Protein AF-A0A380YPS1-F1 (afdb_monomer_lite)

Foldseek 3Di:
DKKKFKDFLVQVVVCVVVQKGKGWLQRIDHPVDDDLVSVLSNLVPDDQDDDLLRMWMWMFDDPDDDPDSGDMDMGGPVRTDEIEGQAPVSVVVCVVVHDPVHHYDYHDNNVSVLVVNLVSLLVLLQVLLVLLCCQQVVDPDDDDLLVVCCLQQVDNCLSVVLSCCVRVVDAQQPVPHGLLSLLLPDDDQDPADPALLSLLVSLVQSVVCVVVVHNDNDDDDFLLVVQSVVCVVVVNRDPVRSVVSLVPDPRNPVVQVVQQDPVNRQRNSLLRSLLVVVLVVLQPDPEAPGDDPSSVVCCVPVVSSNSNSSSSSSSSCGCVSRVNRSVRSVVVVVVVVVVVVVVVVD

Radius of gyration: 25.7 Å; chains: 1; bounding box: 59×59×73 Å

Organism: NCBI:txid28111

Structure (mmCIF, N/CA/C/O backbone):
data_AF-A0A380YPS1-F1
#
_entry.id   AF-A0A380YPS1-F1
#
loop_
_atom_site.group_PDB
_atom_site.id
_atom_site.type_symbol
_atom_site.label_atom_id
_atom_site.label_alt_id
_atom_site.label_comp_id
_atom_site.label_asym_id
_atom_site.label_entity_id
_atom_site.label_seq_id
_atom_site.pdbx_PDB_ins_code
_atom_site.Cartn_x
_atom_site.Cartn_y
_atom_site.Cartn_z
_atom_site.occupancy
_atom_site.B_iso_or_equiv
_atom_site.auth_seq_id
_atom_site.auth_comp_id
_atom_site.auth_asym_id
_atom_site.auth_atom_id
_atom_site.pdbx_PDB_model_num
ATOM 1 N N . MET A 1 1 ? 30.662 -0.703 -31.163 1.00 88.31 1 MET A N 1
ATOM 2 C CA . MET A 1 1 ? 30.665 -0.816 -29.684 1.00 88.31 1 MET A CA 1
ATOM 3 C C . MET A 1 1 ? 29.266 -1.195 -29.258 1.00 88.31 1 MET A C 1
ATOM 5 O O . MET A 1 1 ? 28.335 -0.686 -29.869 1.00 88.31 1 MET A O 1
ATOM 9 N N . GLU A 1 2 ? 29.118 -2.073 -28.271 1.00 92.62 2 GLU A N 1
ATOM 10 C CA . GLU A 1 2 ? 27.799 -2.504 -27.804 1.00 92.62 2 GLU A CA 1
ATOM 11 C C . GLU A 1 2 ? 27.301 -1.651 -26.637 1.00 92.62 2 GLU A C 1
ATOM 13 O O . GLU A 1 2 ? 28.046 -1.313 -25.707 1.00 92.62 2 GLU A O 1
ATOM 18 N N . TYR A 1 3 ? 26.015 -1.333 -26.694 1.00 93.75 3 TYR A N 1
ATOM 19 C CA . TYR A 1 3 ? 25.302 -0.526 -25.722 1.00 93.75 3 TYR A CA 1
ATOM 20 C C . TYR A 1 3 ? 24.046 -1.250 -25.251 1.00 93.75 3 TYR A C 1
ATOM 22 O O . TYR A 1 3 ? 23.376 -1.928 -26.028 1.00 93.75 3 TYR A O 1
ATOM 30 N N . LEU A 1 4 ? 23.741 -1.090 -23.969 1.00 94.69 4 LEU A N 1
ATOM 31 C CA . LEU A 1 4 ? 22.506 -1.515 -23.336 1.00 94.69 4 LEU A CA 1
ATOM 32 C C . LEU A 1 4 ? 21.601 -0.291 -23.190 1.00 94.69 4 LEU A C 1
ATOM 34 O O . LEU A 1 4 ? 22.023 0.709 -22.612 1.00 94.69 4 LEU A O 1
ATOM 38 N N . GLY A 1 5 ? 20.374 -0.367 -23.697 1.00 94.50 5 GLY A N 1
ATOM 39 C CA . GLY A 1 5 ? 19.367 0.684 -23.556 1.00 94.50 5 GLY A CA 1
ATOM 40 C C . GLY A 1 5 ? 18.132 0.185 -22.816 1.00 94.50 5 GLY A C 1
ATOM 41 O O . GLY A 1 5 ? 17.668 -0.912 -23.112 1.00 94.50 5 GLY A O 1
ATOM 42 N N . LEU A 1 6 ? 17.580 0.982 -21.897 1.00 95.88 6 LEU A N 1
ATOM 43 C CA . LEU A 1 6 ? 16.267 0.730 -21.288 1.00 95.88 6 LEU A CA 1
ATOM 44 C C . LEU A 1 6 ? 15.185 1.504 -22.048 1.00 95.88 6 LEU A C 1
ATOM 46 O O . LEU A 1 6 ? 15.215 2.738 -22.098 1.00 95.88 6 LEU A O 1
ATOM 50 N N . ILE A 1 7 ? 14.225 0.786 -22.626 1.00 94.88 7 ILE A N 1
ATOM 51 C CA . ILE A 1 7 ? 13.173 1.374 -23.463 1.00 94.88 7 ILE A CA 1
ATOM 52 C C . ILE A 1 7 ? 11.785 0.956 -23.003 1.00 94.88 7 ILE A C 1
ATOM 54 O O . ILE A 1 7 ? 11.616 -0.070 -22.339 1.00 94.88 7 ILE A O 1
ATOM 58 N N . TYR A 1 8 ? 10.786 1.749 -23.385 1.00 94.12 8 TYR A N 1
ATOM 59 C CA . TYR A 1 8 ? 9.399 1.340 -23.246 1.00 94.12 8 TYR A CA 1
ATOM 60 C C . TYR A 1 8 ? 9.077 0.313 -24.333 1.00 94.12 8 TYR A C 1
ATOM 62 O O . TYR A 1 8 ? 9.523 0.434 -25.475 1.00 94.12 8 TYR A O 1
ATOM 70 N N . ARG A 1 9 ? 8.270 -0.695 -24.012 1.00 91.06 9 ARG A N 1
ATOM 71 C CA . ARG A 1 9 ? 7.909 -1.771 -24.943 1.00 91.06 9 ARG A CA 1
ATOM 72 C C . ARG A 1 9 ? 7.351 -1.245 -26.265 1.00 91.06 9 ARG A C 1
ATOM 74 O O . ARG A 1 9 ? 7.631 -1.810 -27.320 1.00 91.06 9 ARG A O 1
ATOM 81 N N . ASN A 1 10 ? 6.584 -0.155 -26.234 1.00 89.69 10 ASN A N 1
ATOM 82 C CA . ASN A 1 10 ? 6.022 0.411 -27.458 1.00 89.69 10 ASN A CA 1
ATOM 83 C C . ASN A 1 10 ? 7.080 1.048 -28.379 1.00 89.69 10 ASN A C 1
ATOM 85 O O . ASN A 1 10 ? 6.861 1.106 -29.587 1.00 89.69 10 ASN A O 1
ATOM 89 N N . ASP A 1 11 ? 8.241 1.459 -27.857 1.00 91.44 11 ASP A N 1
ATOM 90 C CA . ASP A 1 11 ? 9.349 1.951 -28.688 1.00 91.44 11 ASP A CA 1
ATOM 91 C C . ASP A 1 11 ? 9.865 0.840 -29.613 1.00 91.44 11 ASP A C 1
ATOM 93 O O . ASP A 1 11 ? 10.172 1.083 -30.780 1.00 91.44 11 ASP A O 1
ATOM 97 N N . LEU A 1 12 ? 9.847 -0.409 -29.135 1.00 87.38 12 LEU A N 1
ATOM 98 C CA . LEU A 1 12 ? 10.221 -1.577 -29.927 1.00 87.38 12 LEU A CA 1
ATOM 99 C C . LEU A 1 12 ? 9.208 -1.851 -31.057 1.00 87.38 12 LEU A C 1
ATOM 101 O O . LEU A 1 12 ? 9.608 -2.187 -32.174 1.00 87.38 12 LEU A O 1
ATOM 105 N N . ASN A 1 13 ? 7.908 -1.637 -30.807 1.00 84.69 13 ASN A N 1
ATOM 106 C CA . ASN A 1 13 ? 6.869 -1.705 -31.846 1.00 84.69 13 ASN A CA 1
ATOM 107 C C . ASN A 1 13 ? 7.079 -0.626 -32.919 1.00 84.69 13 ASN A C 1
ATOM 109 O O . ASN A 1 13 ? 6.971 -0.902 -34.115 1.00 84.69 13 ASN A O 1
ATOM 113 N N . ILE A 1 14 ? 7.399 0.602 -32.496 1.00 87.88 14 ILE A N 1
ATOM 114 C CA . ILE A 1 14 ? 7.704 1.712 -33.406 1.00 87.88 14 ILE A CA 1
ATOM 115 C C . ILE A 1 14 ? 8.923 1.364 -34.260 1.00 87.88 14 ILE A C 1
ATOM 117 O O . ILE A 1 14 ? 8.854 1.502 -35.481 1.00 87.88 14 ILE A O 1
ATOM 121 N N . MET A 1 15 ? 9.997 0.857 -33.648 1.00 90.06 15 MET A N 1
ATOM 122 C CA . MET A 1 15 ? 11.209 0.448 -34.356 1.00 90.06 15 MET A CA 1
ATOM 123 C C . MET A 1 15 ? 10.927 -0.618 -35.413 1.00 90.06 15 MET A C 1
ATOM 125 O O . MET A 1 15 ? 11.428 -0.512 -36.528 1.00 90.06 15 MET A O 1
ATOM 129 N N . TYR A 1 16 ? 10.088 -1.609 -35.106 1.00 84.25 16 TYR A N 1
ATOM 130 C CA . TYR A 1 16 ? 9.722 -2.648 -36.068 1.00 84.25 16 TYR A CA 1
ATOM 131 C C . TYR A 1 16 ? 8.987 -2.086 -37.296 1.00 84.25 16 TYR A C 1
ATOM 133 O O . TYR A 1 16 ? 9.254 -2.491 -38.425 1.00 84.25 16 TYR A O 1
ATOM 141 N N . VAL A 1 17 ? 8.080 -1.125 -37.094 1.00 87.75 17 VAL A N 1
ATOM 142 C CA . VAL A 1 17 ? 7.272 -0.541 -38.180 1.00 87.75 17 VAL A CA 1
ATOM 143 C C . VAL A 1 17 ? 8.028 0.543 -38.955 1.00 87.75 17 VAL A C 1
ATOM 145 O O . VAL A 1 17 ? 7.790 0.731 -40.148 1.00 87.75 17 VAL A O 1
ATOM 148 N N . LYS A 1 18 ? 8.897 1.307 -38.286 1.00 92.88 18 LYS A N 1
ATOM 149 C CA . LYS A 1 18 ? 9.572 2.489 -38.850 1.00 92.88 18 LYS A CA 1
ATOM 150 C C . LYS A 1 18 ? 11.043 2.266 -39.182 1.00 92.88 18 LYS A C 1
ATOM 152 O O . LYS A 1 18 ? 11.643 3.131 -39.808 1.00 92.88 18 LYS A O 1
ATOM 157 N N . GLY A 1 19 ? 11.611 1.133 -38.784 1.00 90.88 19 GLY A N 1
ATOM 158 C CA . GLY A 1 19 ? 13.015 0.785 -38.987 1.00 90.88 19 GLY A CA 1
ATOM 159 C C . GLY A 1 19 ? 13.971 1.369 -37.945 1.00 90.88 19 GLY A C 1
ATOM 160 O O . GLY A 1 19 ? 15.107 0.917 -37.890 1.00 90.88 19 GLY A O 1
ATOM 161 N N . TYR A 1 20 ? 13.530 2.310 -37.103 1.00 93.56 20 TYR A N 1
ATOM 162 C CA . TYR A 1 20 ? 14.353 2.940 -36.067 1.00 93.56 20 TYR A CA 1
ATOM 163 C C . TYR A 1 20 ? 13.511 3.440 -34.886 1.00 93.56 20 TYR A C 1
ATOM 165 O O . TYR A 1 20 ? 12.300 3.648 -35.006 1.00 93.56 20 TYR A O 1
ATOM 173 N N . MET A 1 21 ? 14.166 3.696 -33.756 1.00 94.12 21 MET A N 1
ATOM 174 C CA . MET A 1 21 ? 13.588 4.419 -32.620 1.00 94.12 21 MET A CA 1
ATOM 175 C C . MET A 1 21 ? 14.581 5.406 -32.013 1.00 94.12 21 MET A C 1
ATOM 177 O O . MET A 1 21 ? 15.766 5.406 -32.332 1.00 94.12 21 MET A O 1
ATOM 181 N N . LYS A 1 22 ? 14.076 6.263 -31.127 1.00 93.06 22 LYS A N 1
ATOM 182 C CA . LYS A 1 22 ? 14.854 7.274 -30.415 1.00 93.06 22 LYS A CA 1
ATOM 183 C C . LYS A 1 22 ? 14.964 6.906 -28.943 1.00 93.06 22 LYS A C 1
ATOM 185 O O . LYS A 1 22 ? 13.942 6.679 -28.305 1.00 93.06 22 LYS A O 1
ATOM 190 N N . ILE A 1 23 ? 16.178 6.905 -28.402 1.00 92.62 23 ILE A N 1
ATOM 191 C CA . ILE A 1 23 ? 16.442 6.586 -26.995 1.00 92.62 23 ILE A CA 1
ATOM 192 C C . ILE A 1 23 ? 17.175 7.752 -26.340 1.00 92.62 23 ILE A C 1
ATOM 194 O O . ILE A 1 23 ? 18.138 8.283 -26.894 1.00 92.62 23 ILE A O 1
ATOM 198 N N . ASN A 1 24 ? 16.740 8.146 -25.143 1.00 92.12 24 ASN A N 1
ATOM 199 C CA . ASN A 1 24 ? 17.459 9.138 -24.349 1.00 92.12 24 ASN A CA 1
ATOM 200 C C . ASN A 1 24 ? 18.827 8.592 -23.938 1.00 92.12 24 ASN A C 1
ATOM 202 O O . ASN A 1 24 ? 18.923 7.496 -23.393 1.00 92.12 24 ASN A O 1
ATOM 206 N N . LEU A 1 25 ? 19.871 9.396 -24.130 1.00 91.75 25 LEU A N 1
ATOM 207 C CA . LEU A 1 25 ? 21.251 9.011 -23.820 1.00 91.75 25 LEU A CA 1
ATOM 208 C C . LEU A 1 25 ? 21.472 8.667 -22.341 1.00 91.75 25 LEU A C 1
ATOM 210 O O . LEU A 1 25 ? 22.336 7.860 -22.026 1.00 91.75 25 LEU A O 1
ATOM 214 N N . GLU A 1 26 ? 20.657 9.222 -21.442 1.00 91.31 26 GLU A N 1
ATOM 215 C CA . GLU A 1 26 ? 20.679 8.902 -20.008 1.00 91.31 26 GLU A CA 1
ATOM 216 C C . GLU A 1 26 ? 20.232 7.457 -19.723 1.00 91.31 26 GLU A C 1
ATOM 218 O O . GLU A 1 26 ? 20.603 6.895 -18.701 1.00 91.31 26 GLU A O 1
ATOM 223 N N . ARG A 1 27 ? 19.480 6.833 -20.642 1.00 92.00 27 ARG A N 1
ATOM 224 C CA . ARG A 1 27 ? 19.005 5.446 -20.534 1.00 92.00 27 ARG A CA 1
ATOM 225 C C . ARG A 1 27 ? 19.909 4.435 -21.242 1.00 92.00 27 ARG A C 1
ATOM 227 O O . ARG A 1 27 ? 19.477 3.309 -21.486 1.00 92.00 27 ARG A O 1
ATOM 234 N N . ILE A 1 28 ? 21.127 4.836 -21.610 1.00 92.38 28 ILE A N 1
ATOM 235 C CA . ILE A 1 28 ? 22.084 4.001 -22.334 1.00 92.38 28 ILE A CA 1
ATOM 236 C C . ILE A 1 28 ? 23.367 3.844 -21.517 1.00 92.38 28 ILE A C 1
ATOM 238 O O . ILE A 1 28 ? 23.963 4.823 -21.071 1.00 92.38 28 ILE A O 1
ATOM 242 N N . VAL A 1 29 ? 23.842 2.607 -21.389 1.00 91.81 29 VAL A N 1
ATOM 243 C CA . VAL A 1 29 ? 25.152 2.277 -20.811 1.00 91.81 29 VAL A CA 1
ATOM 244 C C . VAL A 1 29 ? 25.939 1.382 -21.762 1.00 91.81 29 VAL A C 1
ATOM 246 O O . VAL A 1 29 ? 25.375 0.711 -22.622 1.00 91.81 29 VAL A O 1
ATOM 249 N N . ARG A 1 30 ? 27.267 1.383 -21.656 1.00 89.25 30 ARG A N 1
ATOM 250 C CA . ARG A 1 30 ? 28.113 0.475 -22.442 1.00 89.25 30 ARG A CA 1
ATOM 251 C C . ARG A 1 30 ? 28.011 -0.941 -21.866 1.00 89.25 30 ARG A C 1
ATOM 253 O O . ARG A 1 30 ? 28.030 -1.082 -20.652 1.00 89.25 30 ARG A O 1
ATOM 260 N N . VAL A 1 31 ? 27.933 -1.965 -22.722 1.00 85.31 31 VAL A N 1
ATOM 261 C CA . VAL A 1 31 ? 27.751 -3.373 -22.292 1.00 85.31 31 VAL A CA 1
ATOM 262 C C . VAL A 1 31 ? 28.961 -3.927 -21.528 1.00 85.31 31 VAL A C 1
ATOM 264 O O . VAL A 1 31 ? 28.799 -4.766 -20.642 1.00 85.31 31 VAL A O 1
ATOM 267 N N . ASP A 1 32 ? 30.167 -3.455 -21.850 1.00 76.50 32 ASP A N 1
ATOM 268 C CA . ASP A 1 32 ? 31.406 -3.900 -21.205 1.00 76.50 32 ASP A CA 1
ATOM 269 C C . ASP A 1 32 ? 31.404 -3.545 -19.706 1.00 76.50 32 ASP A C 1
ATOM 271 O O . ASP A 1 32 ? 31.655 -2.396 -19.339 1.00 76.50 32 ASP A O 1
ATOM 275 N N . GLY A 1 33 ? 31.150 -4.541 -18.850 1.00 65.12 33 GLY A N 1
ATOM 276 C CA . GLY A 1 33 ? 31.201 -4.395 -17.393 1.00 65.12 33 GLY A CA 1
ATOM 277 C C . GLY A 1 33 ? 29.949 -3.786 -16.761 1.00 65.12 33 GLY A C 1
ATOM 278 O O . GLY A 1 33 ? 30.084 -3.076 -15.770 1.00 65.12 33 GLY A O 1
ATOM 279 N N . VAL A 1 34 ? 28.753 -4.041 -17.314 1.00 80.81 34 VAL A N 1
ATOM 280 C CA . VAL A 1 34 ? 27.500 -3.597 -16.677 1.00 80.81 34 VAL A CA 1
ATOM 281 C C . VAL A 1 34 ? 27.356 -4.224 -15.291 1.00 80.81 34 VAL A C 1
ATOM 283 O O . VAL A 1 34 ? 27.143 -5.430 -15.158 1.00 80.81 34 VAL A O 1
ATOM 286 N N . GLU A 1 35 ? 27.462 -3.385 -14.268 1.00 82.75 35 GLU A N 1
ATOM 287 C CA . GLU A 1 35 ? 27.251 -3.739 -12.867 1.00 82.75 35 GLU A CA 1
ATOM 288 C C . GLU A 1 35 ? 25.776 -3.543 -12.472 1.00 82.75 35 GLU A C 1
ATOM 290 O O . GLU A 1 35 ? 25.062 -2.724 -13.056 1.00 82.75 35 GLU A O 1
ATOM 295 N N . GLY A 1 36 ? 25.309 -4.261 -11.443 1.00 81.94 36 GLY A N 1
ATOM 296 C CA . GLY A 1 36 ? 23.924 -4.149 -10.959 1.00 81.94 36 GLY A CA 1
ATOM 297 C C . GLY A 1 36 ? 23.535 -2.722 -10.538 1.00 81.94 36 GLY A C 1
ATOM 298 O O . GLY A 1 36 ? 22.419 -2.278 -10.792 1.00 81.94 36 GLY A O 1
ATOM 299 N N . ASN A 1 37 ? 24.479 -1.937 -10.004 1.00 85.75 37 ASN A N 1
ATOM 300 C CA . ASN A 1 37 ? 24.253 -0.529 -9.647 1.00 85.75 37 ASN A CA 1
ATOM 301 C C . ASN A 1 37 ? 23.821 0.336 -10.853 1.00 85.75 37 ASN A C 1
ATOM 303 O O . ASN A 1 37 ? 22.943 1.183 -10.712 1.00 85.75 37 ASN A O 1
ATOM 307 N N . GLN A 1 38 ? 24.382 0.107 -12.042 1.00 89.50 38 GLN A N 1
ATOM 308 C CA . GLN A 1 38 ? 24.045 0.840 -13.261 1.00 89.50 38 GLN A CA 1
ATOM 309 C C . GLN A 1 38 ? 22.637 0.493 -13.736 1.00 89.50 38 GLN A C 1
ATOM 311 O O . GLN A 1 38 ? 21.929 1.365 -14.234 1.00 89.50 38 GLN A O 1
ATOM 316 N N . ILE A 1 39 ? 22.211 -0.756 -13.542 1.00 93.19 39 ILE A N 1
ATOM 317 C CA . ILE A 1 39 ? 20.847 -1.192 -13.843 1.00 93.19 39 ILE A CA 1
ATOM 318 C C . ILE A 1 39 ? 19.840 -0.504 -12.926 1.00 93.19 39 ILE A C 1
ATOM 320 O O . ILE A 1 39 ? 18.853 0.042 -13.420 1.00 93.19 39 ILE A O 1
ATOM 324 N N . CYS A 1 40 ? 20.115 -0.444 -11.622 1.00 91.06 40 CYS A N 1
ATOM 325 C CA . CYS A 1 40 ? 19.264 0.281 -10.680 1.00 91.06 40 CYS A CA 1
ATOM 326 C C . CYS A 1 40 ? 19.132 1.765 -11.059 1.00 91.06 40 CYS A C 1
ATOM 328 O O . CYS A 1 40 ? 18.034 2.318 -11.023 1.00 91.06 40 CYS A O 1
ATOM 330 N N . GLU A 1 41 ? 20.224 2.413 -11.473 1.00 91.56 41 GLU A N 1
ATOM 331 C CA . GLU A 1 41 ? 20.175 3.808 -11.924 1.00 91.56 41 GLU A CA 1
ATOM 332 C C . GLU A 1 41 ? 19.378 3.979 -13.225 1.00 91.56 41 GLU A C 1
ATOM 334 O O . GLU A 1 41 ? 18.624 4.942 -13.342 1.00 91.56 41 GLU A O 1
ATOM 339 N N . LEU A 1 42 ? 19.462 3.038 -14.174 1.00 93.12 42 LEU A N 1
ATOM 340 C CA . LEU A 1 42 ? 18.624 3.059 -15.378 1.00 93.12 42 LEU A CA 1
ATOM 341 C C . LEU A 1 42 ? 17.134 2.939 -15.043 1.00 93.12 42 LEU A C 1
ATOM 343 O O . LEU A 1 42 ? 16.323 3.695 -15.580 1.00 93.12 42 LEU A O 1
ATOM 347 N N . LEU A 1 43 ? 16.774 2.018 -14.147 1.00 94.50 43 LEU A N 1
ATOM 348 C CA . LEU A 1 43 ? 15.390 1.793 -13.722 1.00 94.50 43 LEU A CA 1
ATOM 349 C C . LEU A 1 43 ? 14.786 3.042 -13.057 1.00 94.50 43 LEU A C 1
ATOM 351 O O . LEU A 1 43 ? 13.637 3.389 -13.320 1.00 94.50 43 LEU A O 1
ATOM 355 N N . LYS A 1 44 ? 15.576 3.820 -12.309 1.00 92.62 44 LYS A N 1
ATOM 356 C CA . LYS A 1 44 ? 15.127 5.098 -11.720 1.00 92.62 44 LYS A CA 1
ATOM 357 C C . LYS A 1 44 ? 14.790 6.189 -12.748 1.00 92.62 44 LYS A C 1
ATOM 359 O O . LYS A 1 44 ? 14.187 7.198 -12.384 1.00 92.62 44 LYS A O 1
ATOM 364 N N . LEU A 1 45 ? 15.168 6.023 -14.019 1.00 91.75 45 LEU A N 1
ATOM 365 C CA . LEU A 1 45 ? 14.912 6.996 -15.091 1.00 91.75 45 LEU A CA 1
ATOM 366 C C . LEU A 1 45 ? 13.610 6.739 -15.860 1.00 91.75 45 LEU A C 1
ATOM 368 O O . LEU A 1 45 ? 13.296 7.490 -16.796 1.00 91.75 45 LEU A O 1
ATOM 372 N N . VAL A 1 46 ? 12.875 5.673 -15.540 1.00 91.31 46 VAL A N 1
ATOM 373 C CA . VAL A 1 46 ? 11.589 5.372 -16.178 1.00 91.31 46 VAL A CA 1
ATOM 374 C C . VAL A 1 46 ? 10.407 5.830 -15.330 1.00 91.31 46 VAL A C 1
ATOM 376 O O . VAL A 1 46 ? 10.539 6.153 -14.151 1.00 91.31 46 VAL A O 1
ATOM 379 N N . SER A 1 47 ? 9.239 5.928 -15.963 1.00 90.81 47 SER A N 1
ATOM 380 C CA . SER A 1 47 ? 7.999 6.149 -15.226 1.00 90.81 47 SER A CA 1
ATOM 381 C C . SER A 1 47 ? 7.652 4.888 -14.423 1.00 90.81 47 SER A C 1
ATOM 383 O O . SER A 1 47 ? 8.031 3.795 -14.845 1.00 90.81 47 SER A O 1
ATOM 385 N N . PRO A 1 48 ? 6.933 5.015 -13.291 1.00 89.69 48 PRO A N 1
ATOM 386 C CA . PRO A 1 48 ? 6.392 3.856 -12.588 1.00 89.69 48 PRO A CA 1
ATOM 387 C C . PRO A 1 48 ? 5.563 2.989 -13.538 1.00 89.69 48 PRO A C 1
ATOM 389 O O . PRO A 1 48 ? 4.827 3.527 -14.366 1.00 89.69 48 PRO A O 1
ATOM 392 N N . PHE A 1 49 ? 5.679 1.674 -13.396 1.00 90.88 49 PHE A N 1
ATOM 393 C CA . PHE A 1 49 ? 4.950 0.689 -14.190 1.00 90.88 49 PHE A CA 1
ATOM 394 C C . PHE A 1 49 ? 4.311 -0.355 -13.284 1.00 90.88 49 PHE A C 1
ATOM 396 O O . PHE A 1 49 ? 4.792 -0.603 -12.177 1.00 90.88 49 PHE A O 1
ATOM 403 N N . GLN A 1 50 ? 3.229 -0.961 -13.768 1.00 85.19 50 GLN A N 1
ATOM 404 C CA . GLN A 1 50 ? 2.526 -2.027 -13.061 1.00 85.19 50 GLN A CA 1
ATOM 405 C C . GLN A 1 50 ? 3.067 -3.400 -13.464 1.00 85.19 50 GLN A C 1
ATOM 407 O O . GLN A 1 50 ? 3.168 -4.295 -12.625 1.00 85.19 50 GLN A O 1
ATOM 412 N N . TYR A 1 51 ? 3.436 -3.561 -14.737 1.00 90.19 51 TYR A N 1
ATOM 413 C CA . TYR A 1 51 ? 3.935 -4.820 -15.277 1.00 90.19 51 TYR A CA 1
ATOM 414 C C . TYR A 1 51 ? 5.374 -4.672 -15.757 1.00 90.19 51 TYR A C 1
ATOM 416 O O . TYR A 1 51 ? 5.724 -3.744 -16.485 1.00 90.19 51 TYR A O 1
ATOM 424 N N . THR A 1 52 ? 6.216 -5.643 -15.413 1.00 92.94 52 THR A N 1
ATOM 425 C CA . THR A 1 52 ? 7.623 -5.694 -15.840 1.00 92.94 52 THR A CA 1
ATOM 426 C C . THR A 1 52 ? 7.785 -5.885 -17.352 1.00 92.94 52 THR A C 1
ATOM 428 O O . THR A 1 52 ? 8.882 -5.719 -17.876 1.00 92.94 52 THR A O 1
ATOM 431 N N . SER A 1 53 ? 6.702 -6.184 -18.076 1.00 91.94 53 SER A N 1
ATOM 432 C CA . SER A 1 53 ? 6.644 -6.238 -19.539 1.00 91.94 53 SER A CA 1
ATOM 433 C C . SER A 1 53 ? 6.497 -4.869 -20.210 1.00 91.94 53 SER A C 1
ATOM 435 O O . SER A 1 53 ? 6.669 -4.766 -21.426 1.00 91.94 53 SER A O 1
ATOM 437 N N . GLU A 1 54 ? 6.186 -3.810 -19.457 1.00 93.81 54 GLU A N 1
ATOM 438 C CA . GLU A 1 54 ? 6.052 -2.448 -19.987 1.00 93.81 54 GLU A CA 1
ATOM 439 C C . GLU A 1 54 ? 7.392 -1.861 -20.436 1.00 93.81 54 GLU A C 1
ATOM 441 O O . GLU A 1 54 ? 7.439 -1.047 -21.358 1.00 93.81 54 GLU A O 1
ATOM 446 N N . TYR A 1 55 ? 8.486 -2.303 -19.823 1.00 95.00 55 TYR A N 1
ATOM 447 C CA . TYR A 1 55 ? 9.844 -1.898 -20.154 1.00 95.00 55 TYR A CA 1
ATOM 448 C C . TYR A 1 55 ? 10.693 -3.118 -20.498 1.00 95.00 55 TYR A C 1
ATOM 450 O O . TYR A 1 55 ? 10.380 -4.247 -20.132 1.00 95.00 55 TYR A O 1
ATOM 458 N N . LEU A 1 56 ? 11.772 -2.897 -21.240 1.00 94.25 56 LEU A N 1
ATOM 459 C CA . LEU A 1 56 ? 12.722 -3.946 -21.594 1.00 94.25 56 LEU A CA 1
ATOM 460 C C . LEU A 1 56 ? 14.093 -3.345 -21.884 1.00 94.25 56 LEU A C 1
ATOM 462 O O . LEU A 1 56 ? 14.211 -2.165 -22.231 1.00 94.25 56 LEU A O 1
ATOM 466 N N . PHE A 1 57 ? 15.129 -4.169 -21.775 1.00 95.44 57 PHE A N 1
ATOM 467 C CA . PHE A 1 57 ? 16.448 -3.791 -22.248 1.00 95.44 57 PHE A CA 1
ATOM 468 C C . PHE A 1 57 ? 16.651 -4.233 -23.692 1.00 95.44 57 PHE A C 1
ATOM 470 O O . PHE A 1 57 ? 16.208 -5.302 -24.114 1.00 95.44 57 PHE A O 1
ATOM 477 N N . ILE A 1 58 ? 17.398 -3.437 -24.440 1.00 94.12 58 ILE A N 1
ATOM 478 C CA . ILE A 1 58 ? 17.933 -3.821 -25.742 1.00 94.12 58 ILE A CA 1
ATOM 479 C C . ILE A 1 58 ? 19.450 -3.777 -25.697 1.00 94.12 58 ILE A C 1
ATOM 481 O O . ILE A 1 58 ? 20.032 -2.918 -25.035 1.00 94.12 58 ILE A O 1
ATOM 485 N N . VAL A 1 59 ? 20.082 -4.662 -26.454 1.00 93.50 59 VAL A N 1
ATOM 486 C CA . VAL A 1 59 ? 21.499 -4.555 -26.794 1.00 93.50 59 VAL A CA 1
ATOM 487 C C . VAL A 1 59 ? 21.592 -4.128 -28.246 1.00 93.50 59 VAL A C 1
ATOM 489 O O . VAL A 1 59 ? 20.996 -4.780 -29.104 1.00 93.50 59 VAL A O 1
ATOM 492 N N . PHE A 1 60 ? 22.325 -3.057 -28.526 1.00 93.25 60 PHE A N 1
ATOM 493 C CA . PHE A 1 60 ? 22.539 -2.570 -29.884 1.00 93.25 60 PHE A CA 1
ATOM 494 C C . PHE A 1 60 ? 23.988 -2.160 -30.118 1.00 93.25 60 PHE A C 1
ATOM 496 O O . PHE A 1 60 ? 24.715 -1.789 -29.192 1.00 93.25 60 PHE A O 1
ATOM 503 N N . GLU A 1 61 ? 24.412 -2.230 -31.372 1.00 93.19 61 GLU A N 1
ATOM 504 C CA . GLU A 1 61 ? 25.721 -1.757 -31.792 1.00 93.19 61 GLU A CA 1
ATOM 505 C C . GLU A 1 61 ? 25.657 -0.309 -32.271 1.00 93.19 61 GLU A C 1
ATOM 507 O O . GLU A 1 61 ? 24.752 0.091 -32.987 1.00 93.19 61 GLU A O 1
ATOM 512 N N . SER A 1 62 ? 26.667 0.481 -31.917 1.00 90.06 62 SER A N 1
ATOM 513 C CA . SER A 1 62 ? 26.926 1.754 -32.586 1.00 90.06 62 SER A CA 1
ATOM 514 C C . SER A 1 62 ? 28.341 1.783 -33.149 1.00 90.06 62 SER A C 1
ATOM 516 O O . SER A 1 62 ? 29.315 1.379 -32.494 1.00 90.06 62 SER A O 1
ATOM 518 N N . LEU A 1 63 ? 28.452 2.267 -34.387 1.00 84.69 63 LEU A N 1
ATOM 519 C CA . LEU A 1 63 ? 29.720 2.455 -35.096 1.00 84.69 63 LEU A CA 1
ATOM 520 C C . LEU A 1 63 ? 30.569 3.560 -34.459 1.00 84.69 63 LEU A C 1
ATOM 522 O O . LEU A 1 63 ? 31.798 3.527 -34.548 1.00 84.69 63 LEU A O 1
ATOM 526 N N . LYS A 1 64 ? 29.928 4.541 -33.813 1.00 85.12 64 LYS A N 1
ATOM 527 C CA . LYS A 1 64 ? 30.602 5.662 -33.154 1.00 85.12 64 LYS A CA 1
ATOM 528 C C . LYS A 1 64 ? 30.423 5.562 -31.640 1.00 85.12 64 LYS A C 1
ATOM 530 O O . LYS A 1 64 ? 29.346 5.218 -31.171 1.00 85.12 64 LYS A O 1
ATOM 535 N N . PRO A 1 65 ? 31.458 5.893 -30.851 1.00 84.56 65 PRO A N 1
ATOM 536 C CA . PRO A 1 65 ? 31.312 5.933 -29.408 1.00 84.56 65 PRO A CA 1
ATOM 537 C C . PRO A 1 65 ? 30.315 7.025 -29.012 1.00 84.56 65 PRO A C 1
ATOM 539 O O . PRO A 1 65 ? 30.527 8.204 -29.309 1.00 84.56 65 PRO A O 1
ATOM 542 N N . ILE A 1 66 ? 29.274 6.639 -28.283 1.00 85.75 66 ILE A N 1
ATOM 543 C CA . ILE A 1 66 ? 28.353 7.556 -27.618 1.00 85.75 66 ILE A CA 1
ATOM 544 C C . ILE A 1 66 ? 29.109 8.215 -26.458 1.00 85.75 66 ILE A C 1
ATOM 546 O O . ILE A 1 66 ? 29.452 7.565 -25.472 1.00 85.75 66 ILE A O 1
ATOM 550 N N . ARG A 1 67 ? 29.439 9.504 -26.609 1.00 81.44 67 ARG A N 1
ATOM 551 C CA . ARG A 1 67 ? 30.197 10.285 -25.608 1.00 81.44 67 ARG A CA 1
ATOM 552 C C . ARG A 1 67 ? 29.331 11.269 -24.825 1.00 81.44 67 ARG A C 1
ATOM 554 O O . ARG A 1 67 ? 29.706 11.675 -23.728 1.00 81.44 67 ARG A O 1
ATOM 561 N N . ALA A 1 68 ? 28.211 11.694 -25.402 1.00 80.12 68 ALA A N 1
ATOM 562 C CA . ALA A 1 68 ? 27.303 12.630 -24.760 1.00 80.12 68 ALA A CA 1
ATOM 563 C C . ALA A 1 68 ? 26.471 11.910 -23.691 1.00 80.12 68 ALA A C 1
ATOM 565 O O . ALA A 1 68 ? 25.990 10.805 -23.915 1.00 80.12 68 ALA A O 1
ATOM 566 N N . LYS A 1 69 ? 26.290 12.559 -22.536 1.00 78.06 69 LYS A N 1
ATOM 567 C CA . LYS A 1 69 ? 25.435 12.052 -21.448 1.00 78.06 69 LYS A CA 1
ATOM 568 C C . LYS A 1 69 ? 23.979 12.511 -21.558 1.00 78.06 69 LYS A C 1
ATOM 570 O O . LYS A 1 69 ? 23.132 11.988 -20.855 1.00 78.06 69 LYS A O 1
ATOM 575 N N . LYS A 1 70 ? 23.696 13.511 -22.399 1.00 83.31 70 LYS A N 1
ATOM 576 C CA . LYS A 1 70 ? 22.371 14.119 -22.577 1.00 83.31 70 LYS A CA 1
ATOM 577 C C . LYS A 1 70 ? 22.047 14.253 -24.052 1.00 83.31 70 LYS A C 1
ATOM 579 O O . LYS A 1 70 ? 22.940 14.551 -24.843 1.00 83.31 70 LYS A O 1
ATOM 584 N N . GLY A 1 71 ? 20.773 14.095 -24.387 1.00 88.69 71 GLY A N 1
ATOM 585 C CA . GLY A 1 71 ? 20.273 14.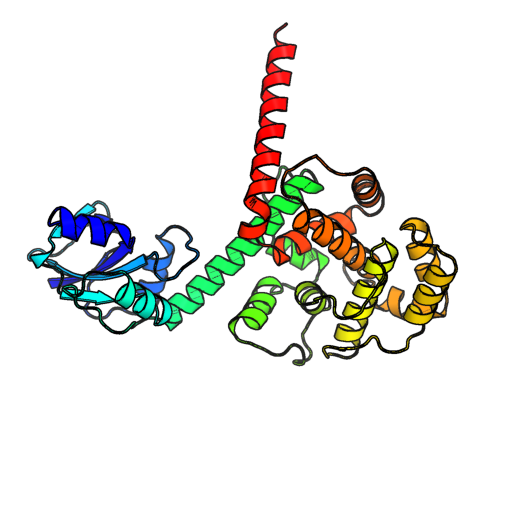104 -25.757 1.00 88.69 71 GLY A CA 1
ATOM 586 C C . GLY A 1 71 ? 19.619 12.776 -26.111 1.00 88.69 71 GLY A C 1
ATOM 587 O O . GLY A 1 71 ? 19.214 12.019 -25.228 1.00 88.69 71 GLY A O 1
ATOM 588 N N . VAL A 1 72 ? 19.519 12.513 -27.409 1.00 89.38 72 VAL A N 1
ATOM 589 C CA . VAL A 1 72 ? 18.806 11.363 -27.963 1.00 89.38 72 VAL A CA 1
ATOM 590 C C . VAL A 1 72 ? 19.677 10.694 -29.018 1.00 89.38 72 VAL A C 1
ATOM 592 O O . VAL A 1 72 ? 20.233 11.389 -29.866 1.00 89.38 72 VAL A O 1
ATOM 595 N N . GLU A 1 73 ? 19.748 9.367 -28.983 1.00 89.62 73 GLU A N 1
ATOM 596 C CA . GLU A 1 73 ? 20.355 8.534 -30.023 1.00 89.62 73 GLU A CA 1
ATOM 597 C C . GLU A 1 73 ? 19.260 7.888 -30.875 1.00 89.62 73 GLU A C 1
ATOM 599 O O . GLU A 1 73 ? 18.213 7.493 -30.353 1.00 89.62 73 GLU A O 1
ATOM 604 N N . SER A 1 74 ? 19.495 7.785 -32.183 1.00 92.31 74 SER A N 1
ATOM 605 C CA . SER A 1 74 ? 18.664 6.970 -33.071 1.00 92.31 74 SER A CA 1
ATOM 606 C C . SER A 1 74 ? 19.253 5.569 -33.140 1.00 92.31 74 SER A C 1
ATOM 608 O O . SER A 1 74 ? 20.433 5.427 -33.442 1.00 92.31 74 SER A O 1
ATOM 610 N N . VAL A 1 75 ? 18.440 4.553 -32.874 1.00 93.06 75 VAL A N 1
ATOM 611 C CA . VAL A 1 75 ? 18.843 3.148 -32.962 1.00 93.06 75 VAL A CA 1
ATOM 612 C C . VAL A 1 75 ? 18.049 2.492 -34.076 1.00 93.06 75 VAL A C 1
ATOM 614 O O . VAL A 1 75 ? 16.817 2.439 -34.008 1.00 93.06 75 VAL A O 1
ATOM 617 N N . ASP A 1 76 ? 18.755 2.025 -35.101 1.00 92.19 76 ASP A N 1
ATOM 618 C CA . ASP A 1 76 ? 18.166 1.307 -36.223 1.00 92.19 76 ASP A CA 1
ATOM 619 C C . ASP A 1 76 ? 17.913 -0.161 -35.857 1.00 92.19 76 ASP A C 1
ATOM 621 O O . ASP A 1 76 ? 18.667 -0.793 -35.115 1.00 92.19 76 ASP A O 1
ATOM 625 N N . TYR A 1 77 ? 16.852 -0.739 -36.422 1.00 89.50 77 TYR A N 1
ATOM 626 C CA . TYR A 1 77 ? 16.465 -2.133 -36.192 1.00 89.50 77 TYR A CA 1
ATOM 627 C C . TYR A 1 77 ? 17.605 -3.114 -36.505 1.00 89.50 77 TYR A C 1
ATOM 629 O O . TYR A 1 77 ? 17.786 -4.103 -35.799 1.00 89.50 77 TYR A O 1
ATOM 637 N N . VAL A 1 78 ? 18.392 -2.822 -37.546 1.00 90.06 78 VAL A N 1
ATOM 638 C CA . VAL A 1 78 ? 19.513 -3.662 -38.003 1.00 90.06 78 VAL A CA 1
ATOM 639 C C . VAL A 1 78 ? 20.683 -3.713 -37.015 1.00 90.06 78 VAL A C 1
ATOM 641 O O . VAL A 1 78 ? 21.478 -4.658 -37.049 1.00 90.06 78 VAL A O 1
ATOM 644 N N . ASP A 1 79 ? 20.768 -2.726 -36.125 1.00 92.38 79 ASP A N 1
ATOM 645 C CA . ASP A 1 79 ? 21.829 -2.609 -35.129 1.00 92.38 79 ASP A CA 1
ATOM 646 C C . ASP A 1 79 ? 21.463 -3.287 -33.804 1.00 92.38 79 ASP A C 1
ATOM 648 O O . ASP A 1 79 ? 22.336 -3.521 -32.965 1.00 92.38 79 ASP A O 1
ATOM 652 N N . VAL A 1 80 ? 20.193 -3.659 -33.609 1.00 91.88 80 VAL A N 1
ATOM 653 C CA . VAL A 1 80 ? 19.742 -4.377 -32.413 1.00 91.88 80 VAL A CA 1
ATOM 654 C C . VAL A 1 80 ? 20.185 -5.839 -32.470 1.00 91.88 80 VAL A C 1
ATOM 656 O O . VAL A 1 80 ? 19.903 -6.578 -33.412 1.00 91.88 80 VAL A O 1
ATOM 659 N N . ARG A 1 81 ? 20.885 -6.275 -31.423 1.00 91.19 81 ARG A N 1
ATOM 660 C CA . ARG A 1 81 ? 21.458 -7.621 -31.281 1.00 91.19 81 ARG A CA 1
ATOM 661 C C . ARG A 1 81 ? 20.635 -8.530 -30.379 1.00 91.19 81 ARG A C 1
ATOM 663 O O . ARG A 1 81 ? 20.592 -9.742 -30.602 1.00 91.19 81 ARG A O 1
ATOM 670 N N . ALA A 1 82 ? 19.995 -7.963 -29.362 1.00 91.06 82 ALA A N 1
ATOM 671 C CA . ALA A 1 82 ? 19.180 -8.712 -28.417 1.00 91.06 82 ALA A CA 1
ATOM 672 C C . ALA A 1 82 ? 18.113 -7.832 -27.770 1.00 91.06 82 ALA A C 1
ATOM 674 O O . ALA A 1 82 ? 18.317 -6.636 -27.563 1.00 91.06 82 ALA A O 1
ATOM 675 N N . VAL A 1 83 ? 17.013 -8.471 -27.386 1.00 92.62 83 VAL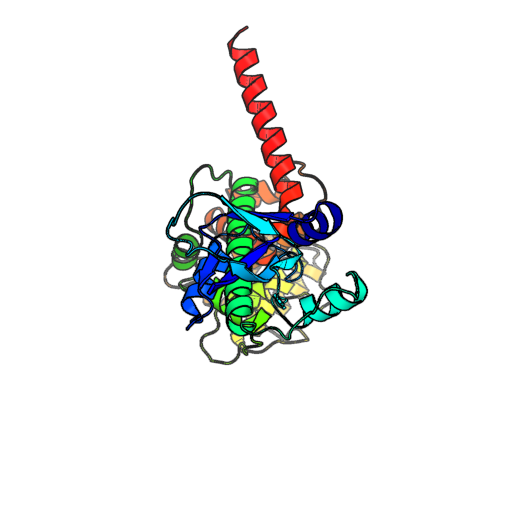 A N 1
ATOM 676 C CA . VAL A 1 83 ? 15.992 -7.919 -26.497 1.00 92.62 83 VAL A CA 1
ATOM 677 C C . VAL A 1 83 ? 15.996 -8.750 -25.219 1.00 92.62 83 VAL A C 1
ATOM 679 O O . VAL A 1 83 ? 15.911 -9.976 -25.276 1.00 92.62 83 VAL A O 1
ATOM 682 N N . ILE A 1 84 ? 16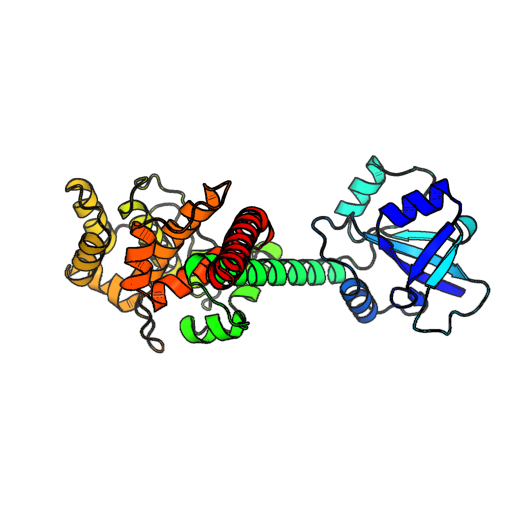.135 -8.093 -24.073 1.00 94.06 84 ILE A N 1
ATOM 683 C CA . ILE A 1 84 ? 16.228 -8.720 -22.755 1.00 94.06 84 ILE A CA 1
ATOM 684 C C . ILE A 1 84 ? 15.036 -8.217 -21.926 1.00 94.06 84 ILE A C 1
ATOM 686 O O . ILE A 1 84 ? 15.016 -7.046 -21.535 1.00 94.06 84 ILE A O 1
ATOM 690 N N . PRO A 1 85 ? 14.025 -9.064 -21.673 1.00 94.69 85 PRO A N 1
ATOM 691 C CA . PRO A 1 85 ? 12.936 -8.750 -20.753 1.00 94.69 85 PRO A CA 1
ATOM 692 C C . PRO A 1 85 ? 13.462 -8.489 -19.336 1.00 94.69 85 PRO A C 1
ATOM 694 O O . PRO A 1 85 ? 14.520 -9.001 -18.963 1.00 94.69 85 PRO A O 1
ATOM 697 N N . LEU A 1 86 ? 12.721 -7.711 -18.542 1.00 95.38 86 LEU A N 1
ATOM 698 C CA . LEU A 1 86 ? 13.136 -7.378 -17.175 1.00 95.38 86 LEU A CA 1
ATOM 699 C C . LEU A 1 86 ? 13.157 -8.604 -16.248 1.00 95.38 86 LEU A C 1
ATOM 701 O O . LEU A 1 86 ? 14.066 -8.749 -15.435 1.00 95.38 86 LEU A O 1
ATOM 705 N N . ASP A 1 87 ? 12.195 -9.511 -16.407 1.00 94.62 87 ASP A N 1
ATOM 706 C CA . ASP A 1 87 ? 12.108 -10.763 -15.660 1.00 94.62 87 ASP A CA 1
ATOM 707 C C . ASP A 1 87 ? 11.486 -11.890 -16.511 1.00 94.62 87 ASP A C 1
ATOM 709 O O . ASP A 1 87 ? 11.190 -11.733 -17.703 1.00 94.62 87 ASP A O 1
ATOM 713 N N . LYS A 1 88 ? 11.311 -13.068 -15.901 1.00 93.12 88 LYS A N 1
ATOM 714 C CA . LYS A 1 88 ? 10.735 -14.236 -16.583 1.00 93.12 88 LYS A CA 1
ATOM 715 C C . LYS A 1 88 ? 9.252 -14.061 -16.912 1.00 93.12 88 LYS A C 1
ATOM 717 O O . LYS A 1 88 ? 8.797 -14.620 -17.904 1.00 93.12 88 LYS A O 1
ATOM 722 N N . VAL A 1 89 ? 8.508 -13.298 -16.114 1.00 91.56 89 VAL A N 1
ATOM 723 C CA . VAL A 1 89 ? 7.079 -13.046 -16.347 1.00 91.56 89 VAL A CA 1
ATOM 724 C C . VAL A 1 89 ? 6.913 -12.202 -17.610 1.00 91.56 89 VAL A C 1
ATOM 726 O O . VAL A 1 89 ? 6.187 -12.592 -18.525 1.00 91.56 89 VAL A O 1
ATOM 729 N N . ALA A 1 90 ? 7.678 -11.116 -17.716 1.00 92.50 90 ALA A N 1
ATOM 730 C CA . ALA A 1 90 ? 7.767 -10.277 -18.898 1.00 92.50 90 ALA A CA 1
ATOM 731 C C . ALA A 1 90 ? 8.205 -11.074 -20.133 1.00 92.50 90 ALA A C 1
ATOM 733 O O . ALA A 1 90 ? 7.670 -10.872 -21.221 1.00 92.50 90 ALA A O 1
ATOM 734 N N . MET A 1 91 ? 9.150 -12.008 -19.980 1.00 92.50 91 MET A N 1
ATOM 735 C CA . MET A 1 91 ? 9.585 -12.872 -21.079 1.00 92.50 91 MET A CA 1
ATOM 736 C C . MET A 1 91 ? 8.450 -13.741 -21.632 1.00 92.50 91 MET A C 1
ATOM 738 O O . MET A 1 91 ? 8.282 -13.799 -22.850 1.00 92.50 91 MET A O 1
ATOM 742 N N . GLU A 1 92 ? 7.672 -14.403 -20.774 1.00 90.81 92 GLU A N 1
ATOM 743 C CA . GLU A 1 92 ? 6.545 -15.241 -21.213 1.00 90.81 92 GLU A CA 1
ATOM 744 C C . GLU A 1 92 ? 5.425 -14.415 -21.862 1.00 90.81 92 GLU A C 1
ATOM 746 O O . GLU A 1 92 ? 4.865 -14.809 -22.893 1.00 90.81 92 GLU A O 1
ATOM 751 N N . GLU A 1 93 ? 5.145 -13.224 -21.329 1.00 87.94 93 GLU A N 1
ATOM 752 C CA . GLU A 1 93 ? 4.175 -12.312 -21.934 1.00 87.94 93 GLU A CA 1
ATOM 753 C C . GLU A 1 93 ? 4.631 -11.855 -23.329 1.00 87.94 93 GLU A C 1
ATOM 755 O O . GLU A 1 93 ? 3.860 -11.894 -24.295 1.00 87.94 93 GLU A O 1
ATOM 760 N N . LEU A 1 94 ? 5.906 -11.477 -23.464 1.00 84.25 94 LEU A N 1
ATOM 761 C CA . LEU A 1 94 ? 6.493 -11.065 -24.737 1.00 84.25 94 LEU A CA 1
ATOM 762 C C . LEU A 1 94 ? 6.520 -12.222 -25.745 1.00 84.25 94 LEU A C 1
ATOM 764 O O . LEU A 1 94 ? 6.169 -12.015 -26.899 1.00 84.25 94 LEU A O 1
ATOM 768 N N . LYS A 1 95 ? 6.827 -13.463 -25.351 1.00 85.06 95 LYS A N 1
ATOM 769 C CA . LYS A 1 95 ? 6.763 -14.616 -26.277 1.00 85.06 95 LYS A CA 1
ATOM 770 C C . LYS A 1 95 ? 5.384 -14.789 -26.923 1.00 85.06 95 LYS A C 1
ATOM 772 O O . LYS A 1 95 ? 5.301 -15.173 -28.087 1.00 85.06 95 LYS A O 1
ATOM 777 N N . THR A 1 96 ? 4.321 -14.502 -26.173 1.00 77.50 96 THR A N 1
ATOM 778 C CA . THR A 1 96 ? 2.931 -14.689 -26.618 1.00 77.50 96 THR A CA 1
ATOM 779 C C . THR A 1 96 ? 2.432 -13.535 -27.489 1.00 77.50 96 THR A C 1
ATOM 781 O O . THR A 1 96 ? 1.624 -13.731 -28.392 1.00 77.50 96 THR A O 1
ATOM 784 N N . SER A 1 97 ? 2.899 -12.319 -27.214 1.00 67.56 97 SER A N 1
ATOM 785 C CA . SER A 1 97 ? 2.344 -11.083 -27.778 1.00 67.56 97 SER A CA 1
ATOM 786 C C . SER A 1 97 ? 3.260 -10.381 -28.785 1.00 67.56 97 SER A C 1
ATOM 788 O O . SER A 1 97 ? 2.873 -9.353 -29.345 1.00 67.56 97 SER A O 1
ATOM 790 N N . PHE A 1 98 ? 4.470 -10.899 -29.011 1.00 70.69 98 PHE A N 1
ATOM 791 C CA . PHE A 1 98 ? 5.514 -10.223 -29.775 1.00 70.69 98 PHE A CA 1
ATOM 792 C C . PHE A 1 98 ? 5.921 -10.961 -31.049 1.00 70.69 98 PHE A C 1
ATOM 794 O O . PHE A 1 98 ? 5.707 -12.160 -31.219 1.00 70.69 98 PHE A O 1
ATOM 801 N N . ASN A 1 99 ? 6.531 -10.214 -31.968 1.00 66.31 99 ASN A N 1
ATOM 802 C CA . ASN A 1 99 ? 6.978 -10.741 -33.249 1.00 66.31 99 ASN A CA 1
ATOM 803 C C . ASN A 1 99 ? 8.080 -11.799 -33.062 1.00 66.31 99 ASN A C 1
ATOM 805 O O . ASN A 1 99 ? 9.138 -11.503 -32.505 1.00 66.31 99 ASN A O 1
ATOM 809 N N . HIS A 1 100 ? 7.859 -13.003 -33.595 1.00 65.50 100 HIS A N 1
ATOM 810 C CA . HIS A 1 100 ? 8.783 -14.138 -33.489 1.00 65.50 100 HIS A CA 1
ATOM 811 C C . HIS A 1 100 ? 10.167 -13.895 -34.118 1.00 65.50 100 HIS A C 1
ATOM 813 O O . HIS A 1 100 ? 11.106 -14.631 -33.826 1.00 65.50 100 HIS A O 1
ATOM 819 N N . ASN A 1 101 ? 10.321 -12.861 -34.952 1.00 66.69 101 ASN A N 1
ATOM 820 C CA . ASN A 1 101 ? 11.597 -12.507 -35.580 1.00 66.69 101 ASN A CA 1
ATOM 821 C C . ASN A 1 101 ? 12.559 -11.762 -34.641 1.00 66.69 101 ASN A C 1
ATOM 823 O O . ASN A 1 101 ? 13.694 -11.481 -35.022 1.00 66.69 101 ASN A O 1
ATOM 827 N N . ILE A 1 102 ? 12.123 -11.401 -33.432 1.00 70.75 102 ILE A N 1
ATOM 828 C CA . ILE A 1 102 ? 12.945 -10.669 -32.469 1.00 70.75 102 ILE A CA 1
ATOM 829 C C . ILE A 1 102 ? 13.554 -11.656 -31.481 1.00 70.75 102 ILE A C 1
ATOM 831 O O . ILE A 1 102 ? 12.858 -12.392 -30.783 1.00 70.75 102 ILE A O 1
ATOM 835 N N . ARG A 1 103 ? 14.888 -11.666 -31.419 1.00 80.88 103 ARG A N 1
ATOM 836 C CA . ARG A 1 103 ? 15.637 -12.539 -30.518 1.00 80.88 103 ARG A CA 1
ATOM 837 C C . ARG A 1 103 ? 15.488 -12.060 -29.074 1.00 80.88 103 ARG A C 1
ATOM 839 O O . ARG A 1 103 ? 16.188 -11.144 -28.640 1.00 80.88 103 ARG A O 1
ATOM 846 N N . LEU A 1 104 ? 14.607 -12.728 -28.337 1.00 87.75 104 LEU A N 1
ATOM 847 C CA . LEU A 1 104 ? 14.519 -12.616 -26.886 1.00 87.75 104 LEU A CA 1
ATOM 848 C C . LEU A 1 104 ? 15.654 -13.412 -26.233 1.00 87.75 104 LEU A C 1
ATOM 850 O O . LEU A 1 104 ? 15.949 -14.543 -26.626 1.00 87.75 104 LEU A O 1
ATOM 854 N N . VAL A 1 105 ? 16.293 -12.813 -25.237 1.00 91.50 105 VAL A N 1
ATOM 855 C CA . VAL A 1 105 ? 17.334 -13.432 -24.412 1.00 91.50 105 VAL A CA 1
ATOM 856 C C . VAL A 1 105 ? 16.844 -13.481 -22.969 1.00 91.50 105 VAL A C 1
ATOM 858 O O . VAL A 1 105 ? 16.077 -12.619 -22.551 1.00 91.50 105 VAL A O 1
ATOM 861 N N . GLU A 1 106 ? 17.282 -14.493 -22.218 1.00 92.00 106 GLU A N 1
ATOM 862 C CA . GLU A 1 106 ? 16.933 -14.648 -20.803 1.00 92.00 106 GLU A CA 1
ATOM 863 C C . GLU A 1 106 ? 17.238 -13.372 -19.986 1.00 92.00 106 GLU A C 1
ATOM 865 O O . GLU A 1 106 ? 18.295 -12.754 -20.191 1.00 92.00 106 GLU A O 1
ATOM 870 N N . PRO A 1 107 ? 16.349 -12.994 -19.048 1.00 93.50 107 PRO A N 1
ATOM 871 C CA . PRO A 1 107 ? 16.558 -11.876 -18.132 1.00 93.50 107 PRO A CA 1
ATOM 872 C C . PRO A 1 107 ? 17.861 -12.021 -17.344 1.00 93.50 107 PRO A C 1
ATOM 874 O O . PRO A 1 107 ? 18.137 -13.075 -16.771 1.00 93.50 107 PRO A O 1
ATOM 877 N N . ARG A 1 108 ? 18.659 -10.949 -17.294 1.00 91.38 108 ARG A N 1
ATOM 878 C CA . ARG A 1 108 ? 19.976 -10.950 -16.626 1.00 91.38 108 ARG A CA 1
ATOM 879 C C . ARG A 1 108 ? 19.980 -10.295 -15.248 1.00 91.38 108 ARG A C 1
ATOM 881 O O . ARG A 1 108 ? 20.791 -10.681 -14.418 1.00 91.38 108 ARG A O 1
ATOM 888 N N . TRP A 1 109 ? 19.079 -9.343 -15.014 1.00 92.75 109 TRP A N 1
ATOM 889 C CA . TRP A 1 109 ? 19.073 -8.471 -13.831 1.00 92.75 109 TRP A CA 1
ATOM 890 C C . TRP A 1 109 ? 17.753 -8.553 -13.065 1.00 92.75 109 TRP A C 1
ATOM 892 O O . TRP A 1 109 ? 17.189 -7.552 -12.632 1.00 92.75 109 TRP A O 1
ATOM 902 N N . ALA A 1 110 ? 17.212 -9.769 -12.959 1.00 90.50 110 ALA A N 1
ATOM 903 C CA . ALA A 1 110 ? 15.920 -9.993 -12.320 1.00 90.50 110 ALA A CA 1
ATOM 904 C C . ALA A 1 110 ? 15.928 -9.590 -10.833 1.00 90.50 110 ALA A C 1
ATOM 906 O O . ALA A 1 110 ? 14.910 -9.122 -10.340 1.00 90.50 110 ALA A O 1
ATOM 907 N N . SER A 1 111 ? 17.069 -9.720 -10.139 1.00 91.06 111 SER A N 1
ATOM 908 C CA . SER A 1 111 ? 17.200 -9.312 -8.732 1.00 91.06 111 SER A CA 1
ATOM 909 C C . SER A 1 111 ? 17.094 -7.794 -8.579 1.00 91.06 111 SER A C 1
ATOM 911 O O . SER A 1 111 ? 16.355 -7.310 -7.730 1.00 91.06 111 SER A O 1
ATOM 913 N N . GLU A 1 112 ? 17.791 -7.034 -9.426 1.00 93.56 112 GLU A N 1
ATOM 914 C CA . GLU A 1 112 ? 17.746 -5.571 -9.424 1.00 93.56 112 GLU A CA 1
ATOM 915 C C . GLU A 1 112 ? 16.353 -5.049 -9.808 1.00 93.56 112 GLU A C 1
ATOM 917 O O . GLU A 1 112 ? 15.872 -4.063 -9.251 1.00 93.56 112 GLU A O 1
ATOM 922 N N . VAL A 1 113 ? 15.680 -5.730 -1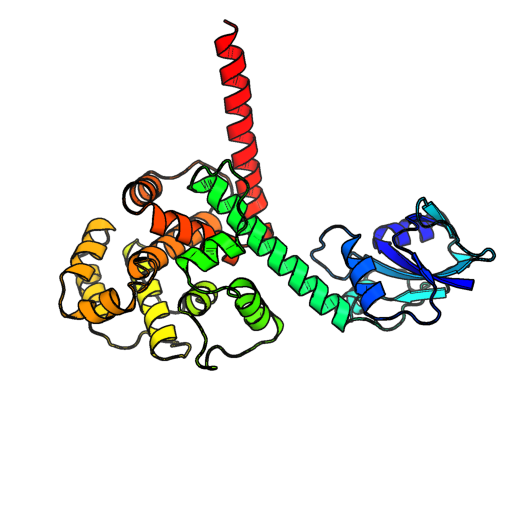0.740 1.00 93.50 113 VAL A N 1
ATOM 923 C CA . VAL A 1 113 ? 14.291 -5.436 -11.122 1.00 93.50 113 VAL A CA 1
ATOM 924 C C . VAL A 1 113 ? 13.324 -5.727 -9.973 1.00 93.50 113 VAL A C 1
ATOM 926 O O . VAL A 1 113 ? 12.388 -4.954 -9.763 1.00 93.50 113 VAL A O 1
ATOM 929 N N . GLU A 1 114 ? 13.532 -6.811 -9.225 1.00 90.94 114 GLU A N 1
ATOM 930 C CA . GLU A 1 114 ? 12.711 -7.159 -8.062 1.00 90.94 114 GLU A CA 1
ATOM 931 C C . GLU A 1 114 ? 12.858 -6.114 -6.949 1.00 90.94 114 GLU A C 1
ATOM 933 O O . GLU A 1 114 ? 11.848 -5.626 -6.434 1.00 90.94 114 GLU A O 1
ATOM 938 N N . ASP A 1 115 ? 14.089 -5.705 -6.630 1.00 91.12 115 ASP A N 1
ATOM 939 C CA . ASP A 1 115 ? 14.355 -4.646 -5.652 1.00 91.12 115 ASP A CA 1
ATOM 940 C C . ASP A 1 115 ? 13.721 -3.312 -6.090 1.00 91.12 115 ASP A C 1
ATOM 942 O O . ASP A 1 115 ? 13.041 -2.654 -5.299 1.00 91.12 115 ASP A O 1
ATOM 946 N N . PHE A 1 116 ? 13.840 -2.939 -7.369 1.00 93.19 116 PHE A N 1
ATOM 947 C CA . PHE A 1 116 ? 13.180 -1.742 -7.898 1.00 93.19 116 PHE A CA 1
ATOM 948 C C . PHE A 1 116 ? 11.646 -1.844 -7.863 1.00 93.19 116 PHE A C 1
ATOM 950 O O . PHE A 1 116 ? 10.960 -0.869 -7.557 1.00 93.19 116 PHE A O 1
ATOM 957 N N . SER A 1 117 ? 11.083 -3.025 -8.123 1.00 91.88 117 SER A N 1
ATOM 958 C CA . SER A 1 117 ? 9.635 -3.254 -8.022 1.00 91.88 117 SER A CA 1
ATOM 959 C C . SER A 1 117 ? 9.144 -3.092 -6.580 1.00 91.88 117 SER A C 1
ATOM 961 O O . SER A 1 117 ? 8.084 -2.506 -6.349 1.00 91.88 117 SER A O 1
ATOM 963 N N . GLN A 1 118 ? 9.941 -3.527 -5.597 1.00 92.12 118 GLN A N 1
ATOM 964 C CA . GLN A 1 118 ? 9.677 -3.261 -4.180 1.00 92.12 118 GLN A CA 1
ATOM 965 C C . GLN A 1 118 ? 9.721 -1.751 -3.880 1.00 92.12 118 GLN A C 1
ATOM 967 O O . GLN A 1 118 ? 8.843 -1.250 -3.175 1.00 92.12 118 GLN A O 1
ATOM 972 N N . GLU A 1 119 ? 10.674 -0.998 -4.446 1.00 93.00 119 GLU A N 1
ATOM 973 C CA . GLU A 1 119 ? 10.728 0.470 -4.324 1.00 93.00 119 GLU A CA 1
ATOM 974 C C . GLU A 1 119 ? 9.485 1.160 -4.907 1.00 93.00 119 GLU A C 1
ATOM 976 O O . GLU A 1 119 ? 8.881 2.003 -4.233 1.00 93.00 119 GLU A O 1
ATOM 981 N N . LEU A 1 120 ? 9.060 0.774 -6.116 1.00 93.75 120 LEU A N 1
ATOM 982 C CA . LEU A 1 120 ? 7.835 1.283 -6.743 1.00 93.75 120 LEU A CA 1
ATOM 983 C C . LEU A 1 120 ? 6.604 0.998 -5.880 1.00 93.75 120 LEU A C 1
ATOM 985 O O . LEU A 1 120 ? 5.772 1.884 -5.672 1.00 93.75 120 LEU A O 1
ATOM 989 N N . PHE A 1 121 ? 6.506 -0.211 -5.326 1.00 93.38 121 PHE A N 1
ATOM 990 C CA . PHE A 1 121 ? 5.411 -0.582 -4.438 1.00 93.38 121 PHE A CA 1
ATOM 991 C C . PHE A 1 121 ? 5.410 0.250 -3.145 1.00 93.38 121 PHE A C 1
ATOM 993 O O . PHE A 1 121 ? 4.365 0.753 -2.734 1.00 93.38 121 PHE A O 1
ATOM 1000 N N . MET A 1 122 ? 6.573 0.482 -2.528 1.00 94.50 122 MET A N 1
ATOM 1001 C CA . MET A 1 122 ? 6.671 1.364 -1.360 1.00 94.50 122 MET A CA 1
ATOM 1002 C C . MET A 1 122 ? 6.256 2.808 -1.684 1.00 94.50 122 MET A C 1
ATOM 1004 O O . MET A 1 122 ? 5.571 3.450 -0.886 1.00 94.50 122 MET A O 1
ATOM 1008 N N . GLU A 1 123 ? 6.651 3.339 -2.843 1.00 94.38 123 GLU A N 1
ATOM 1009 C CA . GLU A 1 123 ? 6.230 4.670 -3.296 1.00 94.38 123 GLU A CA 1
ATOM 1010 C C . GLU A 1 123 ? 4.714 4.730 -3.543 1.00 94.38 123 GLU A C 1
ATOM 1012 O O . GLU A 1 123 ? 4.059 5.692 -3.131 1.00 94.38 123 GLU A O 1
ATOM 1017 N N . ASN A 1 124 ? 4.130 3.679 -4.125 1.00 95.19 124 ASN A N 1
ATOM 1018 C CA . ASN A 1 124 ? 2.684 3.534 -4.289 1.00 95.19 124 ASN A CA 1
ATOM 1019 C C . ASN A 1 124 ? 1.952 3.611 -2.936 1.00 95.19 124 ASN A C 1
ATOM 1021 O O . ASN A 1 124 ? 1.008 4.391 -2.781 1.00 95.19 124 ASN A O 1
ATOM 1025 N N . MET A 1 125 ? 2.435 2.887 -1.918 1.00 95.31 125 MET A N 1
ATOM 1026 C CA . MET A 1 125 ? 1.896 2.955 -0.553 1.00 95.31 125 MET A CA 1
ATOM 1027 C C . MET A 1 125 ? 1.986 4.372 0.032 1.00 95.31 125 MET A C 1
ATOM 1029 O O . MET A 1 125 ? 1.000 4.900 0.556 1.00 95.31 125 MET A O 1
ATOM 1033 N N . ARG A 1 126 ? 3.153 5.026 -0.074 1.00 95.38 126 ARG A N 1
ATOM 1034 C CA . ARG A 1 126 ? 3.358 6.397 0.434 1.00 95.38 126 ARG A CA 1
ATOM 1035 C C . ARG A 1 126 ? 2.406 7.389 -0.226 1.00 95.38 126 ARG A C 1
ATOM 1037 O O . ARG A 1 126 ? 1.803 8.216 0.462 1.00 95.38 126 ARG A O 1
ATOM 1044 N N . ARG A 1 127 ? 2.224 7.298 -1.543 1.00 94.81 127 ARG A N 1
ATOM 1045 C CA . ARG A 1 127 ? 1.270 8.133 -2.285 1.00 94.81 127 ARG A CA 1
ATOM 1046 C C . ARG A 1 127 ? -0.169 7.872 -1.862 1.00 94.81 127 ARG A C 1
ATOM 1048 O O . ARG A 1 127 ? -0.916 8.835 -1.674 1.00 94.81 127 ARG A O 1
ATOM 1055 N N . GLY A 1 128 ? -0.533 6.610 -1.638 1.00 95.88 128 GLY A N 1
ATOM 1056 C CA . GLY A 1 128 ? -1.836 6.228 -1.101 1.00 95.88 128 GLY A CA 1
ATOM 1057 C C . GLY A 1 128 ? -2.122 6.882 0.257 1.00 95.88 128 GLY A C 1
ATOM 1058 O O . GLY A 1 128 ? -3.175 7.496 0.466 1.00 95.88 128 GLY A O 1
ATOM 1059 N N . ALA A 1 129 ? -1.145 6.849 1.167 1.00 95.31 129 ALA A N 1
ATOM 1060 C CA . ALA A 1 129 ? -1.220 7.508 2.472 1.00 95.31 129 ALA A CA 1
ATOM 1061 C C . ALA A 1 129 ? -1.396 9.031 2.357 1.00 95.31 129 ALA A C 1
ATOM 1063 O O . ALA A 1 129 ? -2.254 9.609 3.030 1.00 95.31 129 ALA A O 1
ATOM 1064 N N . ILE A 1 130 ? -0.634 9.688 1.474 1.00 94.38 130 ILE A N 1
ATOM 1065 C CA . ILE A 1 130 ? -0.751 11.134 1.223 1.00 94.38 130 ILE A CA 1
ATOM 1066 C C . ILE A 1 130 ? -2.158 11.489 0.729 1.00 94.38 130 ILE A C 1
ATOM 1068 O O . ILE A 1 130 ? -2.787 12.393 1.285 1.00 94.38 130 ILE A O 1
ATOM 1072 N N . CYS A 1 131 ? -2.666 10.768 -0.271 1.00 94.19 131 CYS A N 1
ATOM 1073 C CA . CYS A 1 131 ? -3.974 11.044 -0.863 1.00 94.19 131 CYS A CA 1
ATOM 1074 C C . CYS A 1 131 ? -5.106 10.808 0.147 1.00 94.19 131 CYS A C 1
ATOM 1076 O O . CYS A 1 131 ? -5.996 11.647 0.286 1.00 94.19 131 CYS A O 1
ATOM 1078 N N . SER A 1 132 ? -5.036 9.727 0.930 1.00 94.50 132 SER A N 1
ATOM 1079 C CA . SER A 1 132 ? -6.013 9.436 1.991 1.00 94.50 132 SER A CA 1
ATOM 1080 C C . SER A 1 132 ? -6.050 10.536 3.055 1.00 94.50 132 SER A C 1
ATOM 1082 O O . SER A 1 132 ? -7.119 11.009 3.445 1.00 94.50 132 SER A O 1
ATOM 1084 N N . LEU A 1 133 ? -4.879 11.019 3.479 1.00 93.38 133 LEU A N 1
ATOM 1085 C CA . LEU A 1 133 ? -4.756 12.133 4.419 1.00 93.38 133 LEU A CA 1
ATOM 1086 C C . LEU A 1 133 ? -5.277 13.460 3.852 1.00 93.38 133 LEU A C 1
ATOM 1088 O O . LEU A 1 133 ? -5.864 14.257 4.589 1.00 93.38 133 LEU A O 1
ATOM 1092 N N . GLN A 1 134 ? -5.058 13.720 2.565 1.00 91.62 134 GLN A N 1
ATOM 1093 C CA . GLN A 1 134 ? -5.584 14.901 1.881 1.00 91.62 134 GLN A CA 1
ATOM 1094 C C . GLN A 1 134 ? -7.110 14.870 1.816 1.00 91.62 134 GLN A C 1
ATOM 1096 O O . GLN A 1 134 ? -7.745 15.855 2.186 1.00 91.62 134 GLN A O 1
ATOM 1101 N N . MET A 1 135 ? -7.684 13.734 1.423 1.00 91.50 135 MET A N 1
ATOM 1102 C CA . MET A 1 135 ? -9.129 13.552 1.305 1.00 91.50 135 MET A CA 1
ATOM 1103 C C . MET A 1 135 ? -9.851 13.624 2.655 1.00 91.50 135 MET A C 1
ATOM 1105 O O . MET A 1 135 ? -10.882 14.287 2.757 1.00 91.50 135 MET A O 1
ATOM 1109 N N . LEU A 1 136 ? -9.323 12.964 3.694 1.00 88.75 136 LEU 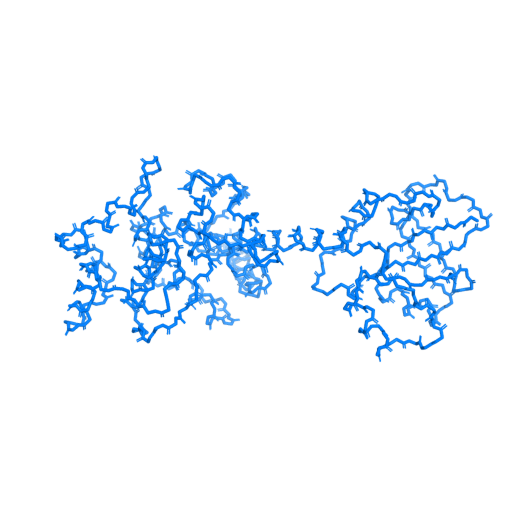A N 1
ATOM 1110 C CA . LEU A 1 136 ? -10.027 12.797 4.974 1.00 88.75 136 LEU A CA 1
ATOM 1111 C C . LEU A 1 136 ? -9.647 13.794 6.061 1.00 88.75 136 LEU A C 1
ATOM 1113 O O . LEU A 1 136 ? -10.465 14.070 6.927 1.00 88.75 136 LEU A O 1
ATOM 1117 N N . ASN A 1 137 ? -8.415 14.300 6.053 1.00 75.19 137 ASN A N 1
ATOM 1118 C CA . ASN A 1 137 ? -7.896 15.189 7.097 1.00 75.19 137 ASN A CA 1
ATOM 1119 C C . ASN A 1 137 ? -7.456 16.551 6.517 1.00 75.19 137 ASN A C 1
ATOM 1121 O O . ASN A 1 137 ? -6.726 17.304 7.167 1.00 75.19 137 ASN A O 1
ATOM 1125 N N . LYS A 1 138 ? -7.868 16.852 5.271 1.00 71.25 138 LYS A N 1
ATOM 1126 C CA . LYS A 1 138 ? -7.679 18.135 4.562 1.00 71.25 138 LYS A CA 1
ATOM 1127 C C . LYS A 1 138 ? -6.250 18.670 4.649 1.00 71.25 138 LYS A C 1
ATOM 1129 O O . LYS A 1 138 ? -5.996 19.852 4.895 1.00 71.25 138 LYS A O 1
ATOM 1134 N N . LEU A 1 139 ? -5.286 17.765 4.513 1.00 74.44 139 LEU A N 1
ATOM 1135 C CA . LEU A 1 139 ? -3.880 18.093 4.675 1.00 74.44 139 LEU A CA 1
ATOM 1136 C C . LEU A 1 139 ? -3.328 18.825 3.451 1.00 74.44 139 LEU A C 1
ATOM 1138 O O . LEU A 1 139 ? -3.065 18.222 2.423 1.00 74.44 139 LEU A O 1
ATOM 1142 N N . ASN A 1 140 ? -3.058 20.121 3.593 1.00 65.19 140 ASN A N 1
ATOM 1143 C CA . ASN A 1 140 ? -2.520 20.937 2.495 1.00 65.19 140 ASN A CA 1
ATOM 1144 C C . ASN A 1 140 ? -0.982 21.001 2.451 1.00 65.19 140 ASN A C 1
ATOM 1146 O O . ASN A 1 140 ? -0.416 21.662 1.584 1.00 65.19 140 ASN A O 1
ATOM 1150 N N . LYS A 1 141 ? -0.284 20.358 3.395 1.00 71.12 141 LYS A N 1
ATOM 1151 C CA . LYS A 1 141 ? 1.185 20.390 3.487 1.00 71.12 141 LYS A CA 1
ATOM 1152 C C . LYS A 1 141 ? 1.788 19.082 2.989 1.00 71.12 141 LYS A C 1
ATOM 1154 O O . LYS A 1 141 ? 1.254 18.015 3.283 1.00 71.12 141 LYS A O 1
ATOM 1159 N N . ARG A 1 142 ? 2.937 19.172 2.308 1.00 75.62 142 ARG A N 1
ATOM 1160 C CA . ARG A 1 142 ? 3.786 18.004 2.033 1.00 75.62 142 ARG A CA 1
ATOM 1161 C C . ARG A 1 142 ? 4.236 17.400 3.364 1.00 75.62 142 ARG A C 1
ATOM 1163 O O . ARG A 1 142 ? 4.726 18.121 4.232 1.00 75.62 142 ARG A O 1
ATOM 1170 N N . ILE A 1 143 ? 4.035 16.098 3.521 1.00 83.81 143 ILE A N 1
ATOM 1171 C CA . ILE A 1 143 ? 4.425 15.327 4.703 1.00 83.81 143 ILE A CA 1
ATOM 1172 C C . ILE A 1 143 ? 5.285 14.163 4.227 1.00 83.81 143 ILE A C 1
ATOM 1174 O O . ILE A 1 143 ? 4.928 13.492 3.264 1.00 83.81 143 ILE A O 1
ATOM 1178 N N . LEU A 1 144 ? 6.393 13.922 4.927 1.00 89.88 144 LEU A N 1
ATOM 1179 C CA . LEU A 1 144 ? 7.148 12.681 4.805 1.00 89.88 144 LEU A CA 1
ATOM 1180 C C . LEU A 1 144 ? 6.425 11.607 5.621 1.00 89.88 144 LEU A C 1
ATOM 1182 O O . LEU A 1 144 ? 6.330 11.722 6.845 1.00 89.88 144 LEU A O 1
ATOM 1186 N N . ILE A 1 145 ? 5.855 10.617 4.933 1.00 92.69 145 ILE A N 1
ATOM 1187 C CA . ILE A 1 145 ? 4.995 9.595 5.545 1.00 92.69 145 ILE A CA 1
ATOM 1188 C C . ILE A 1 145 ? 5.768 8.745 6.551 1.00 92.69 145 ILE A C 1
ATOM 1190 O O . ILE A 1 145 ? 5.250 8.507 7.638 1.00 92.69 145 ILE A O 1
ATOM 1194 N N . ASP A 1 146 ? 7.012 8.378 6.246 1.00 91.12 146 ASP A N 1
ATOM 1195 C CA . ASP A 1 146 ? 7.869 7.588 7.137 1.00 91.12 146 ASP A CA 1
ATOM 1196 C C . ASP A 1 146 ? 8.082 8.304 8.480 1.00 91.12 146 ASP A C 1
ATOM 1198 O O . ASP A 1 146 ? 7.738 7.768 9.528 1.00 91.12 146 ASP A O 1
ATOM 1202 N N . VAL A 1 147 ? 8.489 9.579 8.445 1.00 90.50 147 VAL A N 1
ATOM 1203 C CA . VAL A 1 147 ? 8.677 10.417 9.648 1.00 90.50 147 VAL A CA 1
ATOM 1204 C C . VAL A 1 147 ? 7.365 10.604 10.416 1.00 90.50 147 VAL A C 1
ATOM 1206 O O . VAL A 1 147 ? 7.332 10.620 11.650 1.00 90.50 147 VAL A O 1
ATOM 1209 N N . PHE A 1 148 ? 6.252 10.777 9.696 1.00 90.38 148 PHE A N 1
ATOM 1210 C CA . PHE A 1 148 ? 4.940 10.891 10.324 1.00 90.38 148 PHE A CA 1
ATOM 1211 C C . PHE A 1 148 ? 4.565 9.604 11.066 1.00 90.38 148 PHE A C 1
ATOM 1213 O O . PHE A 1 148 ? 4.118 9.688 12.208 1.00 90.38 148 PHE A O 1
ATOM 1220 N N . LEU A 1 149 ? 4.746 8.439 10.446 1.00 90.56 149 LEU A N 1
ATOM 1221 C CA . LEU A 1 149 ? 4.424 7.147 11.044 1.00 90.56 149 LEU A CA 1
ATOM 1222 C C . LEU A 1 149 ? 5.352 6.821 12.203 1.00 90.56 149 LEU A C 1
ATOM 1224 O O . LEU A 1 149 ? 4.847 6.462 13.264 1.00 90.56 149 LEU A O 1
ATOM 1228 N N . GLU A 1 150 ? 6.661 7.000 12.046 1.00 90.25 150 GLU A N 1
ATOM 1229 C CA . GLU A 1 150 ? 7.668 6.745 13.080 1.00 90.25 150 GLU A CA 1
ATOM 1230 C C . GLU A 1 150 ? 7.297 7.446 14.394 1.00 90.25 150 GLU A C 1
ATOM 1232 O O . GLU A 1 150 ? 7.237 6.817 15.451 1.00 90.25 150 GLU A O 1
ATOM 1237 N N . LYS A 1 151 ? 6.910 8.727 14.321 1.00 88.38 151 LYS A N 1
ATOM 1238 C CA . LYS A 1 151 ? 6.481 9.513 15.487 1.00 88.38 151 LYS A CA 1
ATOM 1239 C C . LYS A 1 151 ? 5.356 8.846 16.291 1.00 88.38 151 LYS A C 1
ATOM 1241 O O . LYS A 1 151 ? 5.299 8.985 17.515 1.00 88.38 151 LYS A O 1
ATOM 1246 N N . TRP A 1 152 ? 4.415 8.195 15.615 1.00 86.69 152 TRP A N 1
ATOM 1247 C CA . TRP A 1 152 ? 3.203 7.662 16.240 1.00 86.69 152 TRP A CA 1
ATOM 1248 C C . TRP A 1 152 ? 3.292 6.177 16.567 1.00 86.69 152 TRP A C 1
ATOM 1250 O O . TRP A 1 152 ? 2.757 5.753 17.595 1.00 86.69 152 TRP A O 1
ATOM 1260 N N . THR A 1 153 ? 3.969 5.425 15.704 1.00 84.44 153 THR A N 1
ATOM 1261 C CA . THR A 1 153 ? 4.088 3.966 15.737 1.00 84.44 153 THR A CA 1
ATOM 1262 C C . THR A 1 153 ? 5.367 3.488 16.421 1.00 84.44 153 THR A C 1
ATOM 1264 O O . THR A 1 153 ? 5.400 2.340 16.851 1.00 84.44 153 THR A O 1
ATOM 1267 N N . ASN A 1 154 ? 6.376 4.365 16.563 1.00 84.56 154 ASN A N 1
ATOM 1268 C CA . ASN A 1 154 ? 7.749 4.033 16.967 1.00 84.56 154 ASN A CA 1
ATOM 1269 C C . ASN A 1 154 ? 8.333 2.910 16.093 1.00 84.56 154 ASN A C 1
ATOM 1271 O O . ASN A 1 154 ? 8.993 1.994 16.581 1.00 84.56 154 ASN A O 1
ATOM 1275 N N . ASP A 1 155 ? 8.022 2.977 14.801 1.00 85.62 155 ASP A N 1
ATOM 1276 C CA . ASP A 1 155 ? 8.396 1.991 13.806 1.00 85.62 155 ASP A CA 1
ATOM 1277 C C . ASP A 1 155 ? 8.997 2.680 12.573 1.00 85.62 155 ASP A C 1
ATOM 1279 O O . ASP A 1 155 ? 8.282 3.089 11.659 1.00 85.62 155 ASP A O 1
ATOM 1283 N N . GLU A 1 156 ? 10.324 2.815 12.568 1.00 85.25 156 GLU A N 1
ATOM 1284 C CA . GLU A 1 156 ? 11.091 3.464 11.492 1.00 85.25 156 GLU A CA 1
ATOM 1285 C C . GLU A 1 156 ? 11.005 2.713 10.155 1.00 85.25 156 GLU A C 1
ATOM 1287 O O . GLU A 1 156 ? 11.170 3.307 9.095 1.00 85.25 156 GLU A O 1
ATOM 1292 N N . ASN A 1 157 ? 10.718 1.407 10.190 1.00 87.75 157 ASN A N 1
ATOM 1293 C CA . ASN A 1 157 ? 10.782 0.526 9.023 1.00 87.75 157 ASN A CA 1
ATOM 1294 C C . ASN A 1 157 ? 9.441 -0.173 8.744 1.00 87.75 157 ASN A C 1
ATOM 1296 O O . ASN A 1 157 ? 9.426 -1.233 8.121 1.00 87.75 157 ASN A O 1
ATOM 1300 N N . LEU A 1 158 ? 8.312 0.401 9.185 1.00 90.31 158 LEU A N 1
ATOM 1301 C CA . LEU A 1 158 ? 6.982 -0.209 9.038 1.00 90.31 158 LEU A CA 1
ATOM 1302 C C . LEU A 1 158 ? 6.665 -0.573 7.580 1.00 90.31 158 LEU A C 1
ATOM 1304 O O . LEU A 1 158 ? 6.235 -1.690 7.301 1.00 90.31 158 LEU A O 1
ATOM 1308 N N . ILE A 1 159 ? 6.900 0.364 6.653 1.00 92.69 159 ILE A N 1
ATOM 1309 C CA . ILE A 1 159 ? 6.635 0.165 5.221 1.00 92.69 159 ILE A CA 1
ATOM 1310 C C . ILE A 1 159 ? 7.544 -0.937 4.672 1.00 92.69 159 ILE A C 1
ATOM 1312 O O . ILE A 1 159 ? 7.050 -1.882 4.067 1.00 92.69 159 ILE A O 1
ATOM 1316 N N . VAL A 1 160 ? 8.851 -0.861 4.943 1.00 90.38 160 VAL A N 1
ATOM 1317 C CA . VAL A 1 160 ? 9.833 -1.859 4.486 1.00 90.38 160 VAL A CA 1
ATOM 1318 C C . VAL A 1 160 ? 9.457 -3.256 4.977 1.00 90.38 160 VAL A C 1
ATOM 1320 O O . VAL A 1 160 ? 9.417 -4.192 4.187 1.00 90.38 160 VAL A O 1
ATOM 1323 N N . ARG A 1 161 ? 9.103 -3.405 6.259 1.00 86.44 161 ARG A N 1
ATOM 1324 C CA . ARG A 1 161 ? 8.702 -4.705 6.814 1.00 86.44 161 ARG A CA 1
ATOM 1325 C C . ARG A 1 161 ? 7.411 -5.238 6.207 1.00 86.44 161 ARG A C 1
ATOM 1327 O O . ARG A 1 161 ? 7.304 -6.440 5.985 1.00 86.44 161 ARG A O 1
ATOM 1334 N N . PHE A 1 162 ? 6.445 -4.369 5.918 1.00 87.75 162 PHE A N 1
ATOM 1335 C CA . PHE A 1 162 ? 5.234 -4.776 5.210 1.00 87.75 162 PHE A CA 1
ATOM 1336 C C . PHE A 1 162 ? 5.547 -5.277 3.791 1.00 87.75 162 PHE A C 1
ATOM 1338 O O . PHE A 1 162 ? 5.043 -6.321 3.382 1.00 87.75 162 PHE A O 1
ATOM 1345 N N . VAL A 1 163 ? 6.422 -4.584 3.058 1.00 88.94 163 VAL A N 1
ATOM 1346 C CA . VAL A 1 163 ? 6.840 -5.001 1.710 1.00 88.94 163 VAL A CA 1
ATOM 1347 C C . VAL A 1 163 ? 7.636 -6.300 1.743 1.00 88.94 163 VAL A C 1
ATOM 1349 O O . VAL A 1 163 ? 7.337 -7.208 0.972 1.00 88.94 163 VAL A O 1
ATOM 1352 N N . ASN A 1 164 ? 8.584 -6.445 2.668 1.00 85.88 164 ASN A N 1
ATOM 1353 C CA . ASN A 1 164 ? 9.329 -7.689 2.838 1.00 85.88 164 ASN A CA 1
ATOM 1354 C C . ASN A 1 164 ? 8.407 -8.866 3.162 1.00 85.88 164 ASN A C 1
ATOM 1356 O O . ASN A 1 164 ? 8.576 -9.949 2.608 1.00 85.88 164 ASN A O 1
ATOM 1360 N N . PHE A 1 165 ? 7.389 -8.660 3.999 1.00 79.81 165 PHE A N 1
ATOM 1361 C CA . PHE A 1 165 ? 6.377 -9.684 4.225 1.00 79.81 165 PHE A CA 1
ATOM 1362 C C . PHE A 1 165 ? 5.669 -10.067 2.914 1.00 79.81 165 PHE A C 1
ATOM 1364 O O . PHE A 1 165 ? 5.614 -11.244 2.556 1.00 79.81 165 PHE A O 1
ATOM 1371 N N . GLN A 1 166 ? 5.160 -9.076 2.177 1.00 79.88 166 GLN A N 1
ATOM 1372 C CA . GLN A 1 166 ? 4.352 -9.294 0.976 1.00 79.88 166 GLN A CA 1
ATOM 1373 C C . GLN A 1 166 ? 5.148 -9.956 -0.166 1.00 79.88 166 GLN A C 1
ATOM 1375 O O . GLN A 1 166 ? 4.629 -10.849 -0.835 1.00 79.88 166 GLN A O 1
ATOM 1380 N N . TYR A 1 167 ? 6.399 -9.536 -0.381 1.00 77.56 167 TYR A N 1
ATOM 1381 C CA . TYR A 1 167 ? 7.240 -9.978 -1.501 1.00 77.56 167 TYR A CA 1
ATOM 1382 C C . TYR A 1 167 ? 8.180 -11.127 -1.125 1.00 77.56 167 TYR A C 1
ATOM 1384 O O . TYR A 1 167 ? 8.274 -12.113 -1.853 1.00 77.56 167 TYR A O 1
ATOM 1392 N N . ARG A 1 168 ? 8.843 -11.043 0.034 1.00 76.38 168 ARG A N 1
ATOM 1393 C CA . ARG A 1 168 ? 9.863 -12.015 0.473 1.00 76.38 168 ARG A CA 1
ATOM 1394 C C . ARG A 1 168 ? 9.294 -13.131 1.353 1.00 76.38 168 ARG A C 1
ATOM 1396 O O . ARG A 1 168 ? 10.025 -14.054 1.706 1.00 76.38 168 ARG A O 1
ATOM 1403 N N . LYS A 1 169 ? 7.995 -13.080 1.688 1.00 75.56 169 LYS A N 1
ATOM 1404 C CA . LYS A 1 169 ? 7.295 -14.060 2.544 1.00 75.56 169 LYS A CA 1
ATOM 1405 C C . LYS A 1 169 ? 7.976 -14.257 3.904 1.00 75.56 169 LYS A C 1
ATOM 1407 O O . LYS A 1 169 ? 7.970 -15.360 4.456 1.00 75.56 169 LYS A O 1
ATOM 1412 N N . GLU A 1 170 ? 8.579 -13.192 4.432 1.00 76.50 170 GLU A N 1
ATOM 1413 C CA . GLU A 1 170 ? 9.126 -13.183 5.789 1.00 76.50 170 GLU A CA 1
ATOM 1414 C C . GLU A 1 170 ? 8.016 -13.488 6.804 1.00 76.50 170 GLU A C 1
ATOM 1416 O O . GLU A 1 170 ? 6.849 -13.170 6.583 1.00 76.50 170 GLU A O 1
ATOM 1421 N N . LYS A 1 171 ? 8.347 -14.148 7.915 1.00 70.06 171 LYS A N 1
ATOM 1422 C CA . LYS A 1 171 ? 7.351 -14.489 8.937 1.00 70.06 171 LYS A CA 1
ATOM 1423 C C . LYS A 1 171 ? 7.223 -13.374 9.976 1.00 70.06 171 LYS A C 1
ATOM 1425 O O . LYS A 1 171 ? 8.196 -12.723 10.334 1.00 70.06 171 LYS A O 1
ATOM 1430 N N . LEU A 1 172 ? 6.013 -13.210 10.511 1.00 67.19 172 LEU A N 1
ATOM 1431 C CA . LEU A 1 172 ? 5.681 -12.249 11.574 1.00 67.19 172 LEU A CA 1
ATOM 1432 C C . LEU A 1 172 ? 6.165 -12.651 12.984 1.00 67.19 172 LEU A C 1
ATOM 1434 O O . LEU A 1 172 ? 5.944 -11.914 13.951 1.00 67.19 172 LEU A O 1
ATOM 1438 N N . ASP A 1 173 ? 6.743 -13.843 13.128 1.00 61.06 173 ASP A N 1
ATOM 1439 C CA . ASP A 1 173 ? 7.063 -14.498 14.401 1.00 61.06 173 ASP A CA 1
ATOM 1440 C C . ASP A 1 173 ? 8.505 -14.249 14.886 1.00 61.06 173 ASP A C 1
ATOM 1442 O O . ASP A 1 173 ? 8.924 -14.818 15.890 1.00 61.06 173 ASP A O 1
ATOM 1446 N N . ASP A 1 174 ? 9.242 -13.336 14.247 1.00 62.22 174 ASP A N 1
ATOM 1447 C CA . ASP A 1 174 ? 10.636 -12.992 14.574 1.00 62.22 174 ASP A CA 1
ATOM 1448 C C . ASP A 1 174 ? 10.831 -12.218 15.899 1.00 62.22 174 ASP A C 1
ATOM 1450 O O . ASP A 1 174 ? 11.950 -11.860 16.265 1.00 62.22 174 ASP A O 1
ATOM 1454 N N . GLY A 1 175 ? 9.745 -11.944 16.629 1.00 62.03 175 GLY A N 1
ATOM 1455 C CA . GLY A 1 175 ? 9.752 -11.220 17.903 1.00 62.03 175 GLY A CA 1
ATOM 1456 C C . GLY A 1 175 ? 9.772 -9.690 17.786 1.00 62.03 175 GLY A C 1
ATOM 1457 O O . GLY A 1 175 ? 9.483 -9.020 18.778 1.00 62.03 175 GLY A O 1
ATOM 1458 N N . ASN A 1 176 ? 10.006 -9.128 16.595 1.00 72.12 176 ASN A N 1
ATOM 1459 C CA . ASN A 1 176 ? 10.112 -7.678 16.373 1.00 72.12 176 ASN A CA 1
ATOM 1460 C C . ASN A 1 176 ? 8.864 -7.059 15.727 1.00 72.12 176 ASN A C 1
ATOM 1462 O O . ASN A 1 176 ? 8.764 -5.836 15.601 1.00 72.12 176 ASN A O 1
ATOM 1466 N N . SER A 1 177 ? 7.890 -7.884 15.340 1.00 82.31 177 SER A N 1
ATOM 1467 C CA . SER A 1 177 ? 6.691 -7.410 14.650 1.00 82.31 177 SER A CA 1
ATOM 1468 C C . SER A 1 177 ? 5.764 -6.561 15.538 1.00 82.31 177 SER A C 1
ATOM 1470 O O . SER A 1 177 ? 5.328 -6.974 16.625 1.00 82.31 177 SER A O 1
ATOM 1472 N N . THR A 1 178 ? 5.423 -5.367 15.045 1.00 88.19 178 THR A N 1
ATOM 1473 C CA . THR A 1 178 ? 4.536 -4.398 15.708 1.00 88.19 178 THR A CA 1
ATOM 1474 C C . THR A 1 178 ? 3.066 -4.698 15.417 1.00 88.19 178 THR A C 1
ATOM 1476 O O . THR A 1 178 ? 2.739 -5.350 14.427 1.00 88.19 178 THR A O 1
ATOM 1479 N N . ILE A 1 179 ? 2.144 -4.204 16.254 1.00 92.25 179 ILE A N 1
ATOM 1480 C CA . ILE A 1 179 ? 0.694 -4.374 16.028 1.00 92.25 179 ILE A CA 1
ATOM 1481 C C . ILE A 1 179 ? 0.251 -3.814 14.666 1.00 92.25 179 ILE A C 1
ATOM 1483 O O . ILE A 1 179 ? -0.693 -4.312 14.066 1.00 92.25 179 ILE A O 1
ATOM 1487 N N . TRP A 1 180 ? 0.976 -2.823 14.141 1.00 93.62 180 TRP A N 1
ATOM 1488 C CA . TRP A 1 180 ? 0.708 -2.196 12.849 1.00 93.62 180 TRP A CA 1
ATOM 1489 C C . TRP A 1 180 ? 0.980 -3.128 11.670 1.00 93.62 180 TRP A C 1
ATOM 1491 O O . TRP A 1 180 ? 0.229 -3.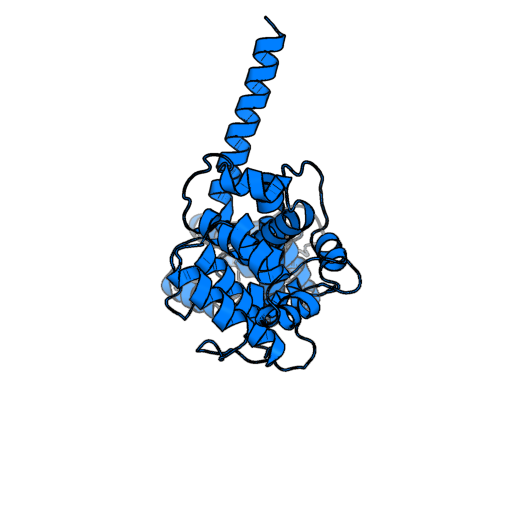093 10.702 1.00 93.62 180 TRP A O 1
ATOM 1501 N N . GLN A 1 181 ? 1.997 -3.991 11.759 1.00 90.75 181 GLN A N 1
ATOM 1502 C CA . GLN A 1 181 ? 2.236 -5.023 10.745 1.00 90.75 181 GLN A CA 1
ATOM 1503 C C . GLN A 1 181 ? 1.078 -6.026 10.721 1.00 90.75 181 GLN A C 1
ATOM 1505 O O . GLN A 1 181 ? 0.545 -6.318 9.655 1.00 90.75 181 GLN A O 1
ATOM 1510 N N . TYR A 1 182 ? 0.622 -6.475 11.897 1.00 92.38 182 TYR A N 1
ATOM 1511 C CA . TYR A 1 182 ? -0.551 -7.348 12.004 1.00 92.38 182 TYR A CA 1
ATOM 1512 C C . TYR A 1 182 ? -1.820 -6.672 11.470 1.00 92.38 182 TYR A C 1
ATOM 1514 O O . TYR A 1 182 ? -2.585 -7.323 10.771 1.00 92.38 182 TYR A O 1
ATOM 1522 N N . LEU A 1 183 ? -2.023 -5.378 11.742 1.00 95.38 183 LEU A N 1
ATOM 1523 C CA . LEU A 1 183 ? -3.159 -4.605 11.227 1.00 95.38 183 LEU A CA 1
ATOM 1524 C C . LEU A 1 183 ? -3.138 -4.501 9.698 1.00 95.38 183 LEU A C 1
ATOM 1526 O O . LEU A 1 183 ? -4.146 -4.765 9.051 1.00 95.38 183 LEU A O 1
ATOM 1530 N N . LEU A 1 184 ? -1.995 -4.119 9.121 1.00 93.75 184 LEU A N 1
ATOM 1531 C CA . LEU A 1 184 ? -1.854 -3.940 7.675 1.00 93.75 184 LEU A CA 1
ATOM 1532 C C . LEU A 1 184 ? -1.975 -5.256 6.909 1.00 93.75 184 LEU A C 1
ATOM 1534 O O . LEU A 1 184 ? -2.250 -5.224 5.719 1.00 93.75 184 LEU A O 1
ATOM 1538 N N . MET A 1 185 ? -1.749 -6.397 7.551 1.00 88.75 185 MET A N 1
ATOM 1539 C CA . MET A 1 185 ? -1.860 -7.714 6.924 1.00 88.75 185 MET A CA 1
ATOM 1540 C C . MET A 1 185 ? -3.174 -8.430 7.218 1.00 88.75 185 MET A C 1
ATOM 1542 O O . MET A 1 185 ? -3.423 -9.492 6.651 1.00 88.75 185 MET A O 1
ATOM 1546 N N . TYR A 1 186 ? -3.972 -7.897 8.137 1.00 93.00 186 TYR A N 1
ATOM 1547 C CA . TYR A 1 186 ? -5.201 -8.539 8.555 1.00 93.00 186 TYR A CA 1
ATOM 1548 C C . TYR A 1 186 ? -6.222 -8.532 7.424 1.00 93.00 186 TYR A C 1
ATOM 1550 O O . TYR A 1 186 ? -6.518 -7.491 6.839 1.00 93.00 186 TYR A O 1
ATOM 1558 N N . GLU A 1 187 ? -6.788 -9.705 7.182 1.00 90.56 187 GLU A N 1
ATOM 1559 C CA . GLU A 1 187 ? -7.968 -9.912 6.362 1.00 90.56 187 GLU A CA 1
ATOM 1560 C C . GLU A 1 187 ? -9.048 -10.518 7.258 1.00 90.56 187 GLU A C 1
ATOM 1562 O O . GLU A 1 187 ? -8.760 -11.356 8.118 1.00 90.56 187 GLU A O 1
ATOM 1567 N N . ARG A 1 188 ? -10.300 -10.082 7.093 1.00 91.38 188 ARG A N 1
ATOM 1568 C CA . ARG A 1 188 ? -11.400 -10.611 7.904 1.00 91.38 188 ARG A CA 1
ATOM 1569 C C . ARG A 1 188 ? -11.663 -12.063 7.498 1.00 91.38 188 ARG A C 1
ATOM 1571 O O . ARG A 1 188 ? -11.932 -12.355 6.334 1.00 91.38 188 ARG A O 1
ATOM 1578 N N . HIS A 1 189 ? -11.608 -12.968 8.472 1.00 85.56 189 HIS A N 1
ATOM 1579 C CA . HIS A 1 189 ? -11.842 -14.404 8.266 1.00 85.56 189 HIS A CA 1
ATOM 1580 C C . HIS A 1 189 ? -13.041 -14.948 9.052 1.00 85.56 189 HIS A C 1
ATOM 1582 O O . HIS A 1 189 ? -13.528 -16.034 8.751 1.00 85.56 189 HIS A O 1
ATOM 1588 N N . GLU A 1 190 ? -13.525 -14.192 10.036 1.00 92.06 190 GLU A N 1
ATOM 1589 C CA . GLU A 1 190 ? -14.667 -14.542 10.883 1.00 92.06 190 GLU A CA 1
ATOM 1590 C C . GLU A 1 190 ? -15.916 -13.752 10.449 1.00 92.06 190 GLU A C 1
ATOM 1592 O O . GLU A 1 190 ? -15.790 -12.625 9.951 1.00 92.06 190 GLU A O 1
ATOM 1597 N N . PRO A 1 191 ? -17.133 -14.302 10.628 1.00 91.75 191 PRO A N 1
ATOM 1598 C CA . PRO A 1 191 ? -18.383 -13.679 10.200 1.00 91.75 191 PRO A CA 1
ATOM 1599 C C . PRO A 1 191 ? -18.842 -12.594 11.188 1.00 91.75 191 PRO A C 1
ATOM 1601 O O . PRO A 1 191 ? -19.943 -12.653 11.730 1.00 91.75 191 PRO A O 1
ATOM 1604 N N . TYR A 1 192 ? -17.987 -11.604 11.443 1.00 94.75 192 TYR A N 1
ATOM 1605 C CA . TYR A 1 192 ? -18.322 -10.471 12.302 1.00 94.75 192 TYR A CA 1
ATOM 1606 C C . TYR A 1 192 ? -19.429 -9.599 11.692 1.00 94.75 192 TYR A C 1
ATOM 1608 O O . TYR A 1 192 ? -19.537 -9.530 10.461 1.00 94.75 192 TYR A O 1
ATOM 1616 N N . PRO A 1 193 ? -20.214 -8.884 12.523 1.00 92.69 193 PRO A N 1
ATOM 1617 C CA . PRO A 1 193 ? -21.283 -8.010 12.047 1.00 92.69 193 PRO A CA 1
ATOM 1618 C C . PRO A 1 193 ? -20.822 -7.015 10.971 1.00 92.69 193 PRO A C 1
ATOM 1620 O O . PRO A 1 193 ? -19.736 -6.440 11.065 1.00 92.69 193 PRO A O 1
ATOM 1623 N N . ASP A 1 194 ? -21.669 -6.740 9.974 1.00 90.25 194 ASP A N 1
ATOM 1624 C CA . ASP A 1 194 ? -21.468 -5.629 9.020 1.00 90.25 194 ASP A CA 1
ATOM 1625 C C . ASP A 1 194 ? -21.977 -4.307 9.628 1.00 90.25 194 ASP A C 1
ATOM 1627 O O . ASP A 1 194 ? -22.820 -3.609 9.070 1.00 90.25 194 ASP A O 1
ATOM 1631 N N . THR A 1 195 ? -21.517 -4.008 10.844 1.00 91.94 195 THR A N 1
ATOM 1632 C CA . THR A 1 195 ? -21.849 -2.797 11.608 1.00 91.94 195 THR A CA 1
ATOM 1633 C C . THR A 1 195 ? -20.583 -2.195 12.214 1.00 91.94 195 THR A C 1
ATOM 1635 O O . THR A 1 195 ? -19.502 -2.786 12.150 1.00 91.94 195 THR A O 1
ATOM 1638 N N . CYS A 1 196 ? -20.710 -1.031 12.857 1.00 92.19 196 CYS A N 1
ATOM 1639 C CA . CYS A 1 196 ? -19.607 -0.400 13.586 1.00 92.19 196 CYS A CA 1
ATOM 1640 C C . CYS A 1 196 ? -18.959 -1.363 14.600 1.00 92.19 196 CYS A C 1
ATOM 1642 O O . CYS A 1 196 ? -17.732 -1.408 14.705 1.00 92.19 196 CYS A O 1
ATOM 1644 N N . LEU A 1 197 ? -19.753 -2.205 15.273 1.00 96.56 197 LEU A N 1
ATOM 1645 C CA . LEU A 1 197 ? -19.242 -3.200 16.217 1.00 96.56 197 LEU A CA 1
ATOM 1646 C C . LEU A 1 197 ? -18.314 -4.230 15.549 1.00 96.56 197 LEU A C 1
ATOM 1648 O O . LEU A 1 197 ? -17.321 -4.636 16.154 1.00 96.56 197 LEU A O 1
ATOM 1652 N N . GLY A 1 198 ? -18.573 -4.596 14.290 1.00 97.12 198 GLY A N 1
ATOM 1653 C CA . GLY A 1 198 ? -17.720 -5.502 13.516 1.00 97.12 198 GLY A CA 1
ATOM 1654 C C . GLY A 1 198 ? -16.275 -5.019 13.393 1.00 97.12 198 GLY A C 1
ATOM 1655 O O . GLY A 1 198 ? -15.346 -5.808 13.541 1.00 97.12 198 GLY A O 1
ATOM 1656 N N . TYR A 1 199 ? -16.063 -3.709 13.235 1.00 97.50 199 TYR A N 1
ATOM 1657 C CA . TYR A 1 199 ? -14.716 -3.128 13.190 1.00 97.50 199 TYR A CA 1
ATOM 1658 C C . TYR A 1 199 ? -13.960 -3.274 14.514 1.00 97.50 199 TYR A C 1
ATOM 1660 O O . TYR A 1 199 ? -12.729 -3.377 14.530 1.00 97.50 199 TYR A O 1
ATOM 1668 N N . PHE A 1 200 ? -14.673 -3.303 15.644 1.00 97.88 200 PHE A N 1
ATOM 1669 C CA . PHE A 1 200 ? -14.065 -3.597 16.939 1.00 97.88 200 PHE A CA 1
ATOM 1670 C C . PHE A 1 200 ? -13.698 -5.073 17.059 1.00 97.88 200 PHE A C 1
ATOM 1672 O O . PHE A 1 200 ? -12.617 -5.362 17.564 1.00 97.88 200 PHE A O 1
ATOM 1679 N N . PHE A 1 201 ? -14.522 -5.993 16.549 1.00 97.81 201 PHE A N 1
ATOM 1680 C CA . PHE A 1 201 ? -14.158 -7.410 16.488 1.00 97.81 201 PHE A CA 1
ATOM 1681 C C . PHE A 1 201 ? -12.868 -7.633 15.692 1.00 97.81 201 PHE A C 1
ATOM 1683 O O . PHE A 1 201 ? -11.935 -8.234 16.229 1.00 97.81 201 PHE A O 1
ATOM 1690 N N . ASP A 1 202 ? -12.756 -7.060 14.487 1.00 97.81 202 ASP A N 1
ATOM 1691 C CA . ASP A 1 202 ? -11.518 -7.132 13.693 1.00 97.81 202 ASP A CA 1
ATOM 1692 C C . ASP A 1 202 ? -10.315 -6.594 14.481 1.00 97.81 202 ASP A C 1
ATOM 1694 O O . ASP A 1 202 ? -9.241 -7.190 14.504 1.00 97.81 202 ASP A O 1
ATOM 1698 N N . SER A 1 203 ? -10.498 -5.473 15.182 1.00 97.38 203 SER A N 1
ATOM 1699 C CA . SER A 1 203 ? -9.435 -4.825 15.961 1.00 97.38 203 SER A CA 1
ATOM 1700 C C . SER A 1 203 ? -8.936 -5.688 17.114 1.00 97.38 203 SER A C 1
ATOM 1702 O O . SER A 1 203 ? -7.731 -5.776 17.359 1.00 97.38 203 SER A O 1
ATOM 1704 N N . VAL A 1 204 ? -9.849 -6.352 17.823 1.00 97.25 204 VAL A N 1
ATOM 1705 C CA . VAL A 1 204 ? -9.478 -7.280 18.895 1.00 97.25 204 VAL A CA 1
ATOM 1706 C C . VAL A 1 204 ? -8.813 -8.528 18.303 1.00 97.25 204 VAL A C 1
ATOM 1708 O O . VAL A 1 204 ? -7.884 -9.063 18.906 1.00 97.25 204 VAL A O 1
ATOM 1711 N N . HIS A 1 205 ? -9.202 -8.954 17.100 1.00 96.88 205 HIS A N 1
ATOM 1712 C CA . HIS A 1 205 ? -8.559 -10.062 16.389 1.00 96.88 205 HIS A CA 1
ATOM 1713 C C . HIS A 1 205 ? -7.127 -9.729 15.961 1.00 96.88 205 HIS A C 1
ATOM 1715 O O . HIS A 1 205 ? -6.215 -10.523 16.193 1.00 96.88 205 HIS A O 1
ATOM 1721 N N . VAL A 1 206 ? -6.892 -8.522 15.441 1.00 96.06 206 VAL A N 1
ATOM 1722 C CA . VAL A 1 206 ? -5.542 -7.992 15.186 1.00 96.06 206 VAL A CA 1
ATOM 1723 C C . VAL A 1 206 ? -4.711 -7.999 16.465 1.00 96.06 206 VAL A C 1
ATOM 1725 O O . VAL A 1 206 ? -3.573 -8.478 16.464 1.00 96.06 206 VAL A O 1
ATOM 1728 N N . PHE A 1 207 ? -5.282 -7.514 17.569 1.00 95.75 207 PHE A N 1
ATOM 1729 C CA . PHE A 1 207 ? -4.617 -7.543 18.866 1.00 95.75 207 PHE A CA 1
ATOM 1730 C C . PHE A 1 207 ? -4.285 -8.969 19.306 1.00 95.75 207 PHE A C 1
ATOM 1732 O O . PHE A 1 207 ? -3.159 -9.212 19.728 1.00 95.75 207 PHE A O 1
ATOM 1739 N N . ALA A 1 208 ? -5.208 -9.924 19.173 1.00 94.75 208 ALA A N 1
ATOM 1740 C CA . ALA A 1 208 ? -4.957 -11.322 19.506 1.00 94.75 208 ALA A CA 1
ATOM 1741 C C . ALA A 1 208 ? -3.809 -11.895 18.663 1.00 94.75 208 ALA A C 1
ATOM 1743 O O . ALA A 1 208 ? -2.905 -12.528 19.211 1.00 94.75 208 ALA A O 1
ATOM 1744 N N . ASN A 1 209 ? -3.787 -11.611 17.358 1.00 93.00 209 ASN A N 1
ATOM 1745 C CA . ASN A 1 209 ? -2.712 -12.062 16.479 1.00 93.00 209 ASN A CA 1
ATOM 1746 C C . ASN A 1 209 ? -1.350 -11.510 16.915 1.00 93.00 209 ASN A C 1
ATOM 1748 O O . ASN A 1 209 ? -0.376 -12.256 17.032 1.00 93.00 209 ASN A O 1
ATOM 1752 N N . TRP A 1 210 ? -1.295 -10.215 17.228 1.00 92.75 210 TRP A N 1
ATOM 1753 C CA . TRP A 1 210 ? -0.084 -9.565 17.719 1.00 92.75 210 TRP A CA 1
ATOM 1754 C C . TRP A 1 210 ? 0.333 -10.039 19.119 1.00 92.75 210 TRP A C 1
ATOM 1756 O O . TRP A 1 210 ? 1.530 -10.195 19.372 1.00 92.75 210 TRP A O 1
ATOM 1766 N N . HIS A 1 211 ? -0.622 -10.268 20.023 1.00 91.94 211 HIS A N 1
ATOM 1767 C CA . HIS A 1 211 ? -0.378 -10.685 21.405 1.00 91.94 211 HIS A CA 1
ATOM 1768 C C . HIS A 1 211 ? 0.158 -12.120 21.459 1.00 91.94 211 HIS A C 1
ATOM 1770 O O . HIS A 1 211 ? 1.120 -12.397 22.171 1.00 91.94 211 HIS A O 1
ATOM 1776 N N . TYR A 1 212 ? -0.415 -13.022 20.657 1.00 90.25 212 TYR A N 1
ATOM 1777 C CA . TYR A 1 212 ? 0.017 -14.420 20.561 1.00 90.25 212 TYR A CA 1
ATOM 1778 C C . TYR A 1 212 ? 1.111 -14.667 19.514 1.00 90.25 212 TYR A C 1
ATOM 1780 O O . TYR A 1 212 ? 1.547 -15.808 19.369 1.00 90.25 212 TYR A O 1
ATOM 1788 N N . LYS A 1 213 ? 1.537 -13.625 18.787 1.00 89.06 213 LYS A N 1
ATOM 1789 C CA . LYS A 1 213 ? 2.552 -13.681 17.721 1.00 89.06 213 LYS A CA 1
ATOM 1790 C C . LYS A 1 213 ? 2.248 -14.728 16.643 1.00 89.06 213 LYS A C 1
ATOM 1792 O O . LYS A 1 213 ? 3.130 -15.457 16.200 1.00 89.06 213 LYS A O 1
ATOM 1797 N N . LYS A 1 214 ? 0.978 -14.832 16.244 1.00 87.75 214 LYS A N 1
ATOM 1798 C CA . LYS A 1 214 ? 0.507 -15.804 15.245 1.00 87.75 214 LYS A CA 1
ATOM 1799 C C . LYS A 1 214 ? -0.754 -15.319 14.543 1.00 87.75 214 LYS A C 1
ATOM 1801 O O . LYS A 1 214 ? -1.521 -14.550 15.109 1.00 87.75 214 LYS A O 1
ATOM 1806 N N . VAL A 1 215 ? -1.019 -15.831 13.345 1.00 87.31 215 VAL A N 1
ATOM 1807 C CA . VAL A 1 215 ? -2.309 -15.627 12.673 1.00 87.31 215 VAL A CA 1
ATOM 1808 C C . VAL A 1 215 ? -3.333 -16.579 13.294 1.00 87.31 215 VAL A C 1
ATOM 1810 O O . VAL A 1 215 ? -3.272 -17.791 13.089 1.00 87.31 215 VAL A O 1
ATOM 1813 N N . CYS A 1 216 ? -4.251 -16.050 14.101 1.00 88.31 216 CYS A N 1
ATOM 1814 C CA . CYS A 1 216 ? -5.363 -16.817 14.649 1.00 88.31 216 CYS A CA 1
ATOM 1815 C C . CYS A 1 216 ? -6.462 -16.901 13.588 1.00 88.31 216 CYS A C 1
ATOM 1817 O O . CYS A 1 216 ? -7.042 -15.880 13.237 1.00 88.31 216 CYS A O 1
ATOM 1819 N N . LEU A 1 217 ? -6.759 -18.102 13.086 1.00 88.19 217 LEU A N 1
ATOM 1820 C CA . LEU A 1 217 ? -7.857 -18.296 12.128 1.00 88.19 217 LEU A CA 1
ATOM 1821 C C . LEU A 1 217 ? -9.222 -18.044 12.767 1.00 88.19 217 LEU A C 1
ATOM 1823 O O . LEU A 1 217 ? -10.114 -17.523 12.110 1.00 88.19 217 LEU A O 1
ATOM 1827 N N . THR A 1 218 ? -9.345 -18.383 14.050 1.00 91.12 218 THR A N 1
ATOM 1828 C CA . THR A 1 218 ? -10.533 -18.115 14.850 1.00 91.12 218 THR A CA 1
ATOM 1829 C C . THR A 1 218 ? -10.207 -17.229 16.034 1.00 91.12 218 THR A C 1
ATOM 1831 O O . THR A 1 218 ? -9.085 -17.265 16.556 1.00 91.12 218 THR A O 1
ATOM 1834 N N . MET A 1 219 ? -11.192 -16.460 16.487 1.00 91.00 219 MET A N 1
ATOM 1835 C CA . MET A 1 219 ? -10.994 -15.531 17.592 1.00 91.00 219 MET A CA 1
ATOM 1836 C C . MET A 1 219 ? -10.808 -16.266 18.934 1.00 91.00 219 MET A C 1
ATOM 1838 O O . MET A 1 219 ? -11.701 -17.008 19.348 1.00 91.00 219 MET A O 1
ATOM 1842 N N . PRO A 1 220 ? -9.678 -16.091 19.652 1.00 91.31 220 PRO A N 1
ATOM 1843 C CA . PRO A 1 220 ? -9.489 -16.724 20.956 1.00 91.31 220 PRO A CA 1
ATOM 1844 C C . PRO A 1 220 ? -10.455 -16.170 22.014 1.00 91.31 220 PRO A C 1
ATOM 1846 O O . PRO A 1 220 ? -10.682 -14.957 22.074 1.00 91.31 220 PRO A O 1
ATOM 1849 N N . ASP A 1 221 ? -10.961 -17.039 22.901 1.00 92.12 221 ASP A N 1
ATOM 1850 C CA . ASP A 1 221 ? -11.755 -16.587 24.050 1.00 92.12 221 ASP A CA 1
ATOM 1851 C C . ASP A 1 221 ? -10.931 -15.633 24.924 1.00 92.12 221 ASP A C 1
ATOM 1853 O O . ASP A 1 221 ? -9.778 -15.892 25.281 1.00 92.12 221 ASP A O 1
ATOM 1857 N N . SER A 1 222 ? -11.526 -14.490 25.244 1.00 94.69 222 SER A N 1
ATOM 1858 C CA . SER A 1 222 ? -10.875 -13.412 25.974 1.00 94.69 222 SER A CA 1
ATOM 1859 C C . SER A 1 222 ? -11.911 -12.543 26.674 1.00 94.69 222 SER A C 1
ATOM 1861 O O . SER A 1 222 ? -13.077 -12.475 26.284 1.00 94.69 222 SER A O 1
ATOM 1863 N N . GLY A 1 223 ? -11.478 -11.836 27.721 1.00 96.19 223 GLY A N 1
ATOM 1864 C CA . GLY A 1 223 ? -12.346 -10.900 28.435 1.00 96.19 223 GLY A CA 1
ATOM 1865 C C . GLY A 1 223 ? -12.947 -9.838 27.508 1.00 96.19 223 GLY A C 1
ATOM 1866 O O . GLY A 1 223 ? -14.150 -9.606 27.546 1.00 96.19 223 GLY A O 1
ATOM 1867 N N . VAL A 1 224 ? -12.135 -9.258 26.622 1.00 97.06 224 VAL A N 1
ATOM 1868 C CA . VAL A 1 224 ? -12.581 -8.252 25.649 1.00 97.06 224 VAL A CA 1
ATOM 1869 C C . VAL A 1 224 ? -13.557 -8.823 24.612 1.00 97.06 224 VAL A C 1
ATOM 1871 O O . VAL A 1 224 ? -14.545 -8.161 24.306 1.00 97.06 224 VAL A O 1
ATOM 1874 N N . LEU A 1 225 ? -13.367 -10.063 24.141 1.00 96.62 225 LEU A N 1
ATOM 1875 C CA . LEU A 1 225 ? -14.337 -10.722 23.259 1.00 96.62 225 LEU A CA 1
ATOM 1876 C C . LEU A 1 225 ? -15.698 -10.886 23.948 1.00 96.62 225 LEU A C 1
ATOM 1878 O O . LEU A 1 225 ? -16.730 -10.593 23.353 1.00 96.62 225 LEU A O 1
ATOM 1882 N N . ARG A 1 226 ? -15.712 -11.280 25.229 1.00 96.69 226 ARG A N 1
ATOM 1883 C CA . ARG A 1 226 ? -16.956 -11.376 26.011 1.00 96.69 226 ARG A CA 1
ATOM 1884 C C . ARG A 1 226 ? -17.676 -10.033 26.144 1.00 96.69 226 ARG A C 1
ATOM 1886 O O . ARG A 1 226 ? -18.904 -10.014 26.162 1.00 96.69 226 ARG A O 1
ATOM 1893 N N . VAL A 1 227 ? -16.937 -8.923 26.222 1.00 97.50 227 VAL A N 1
ATOM 1894 C CA . VAL A 1 227 ? -17.525 -7.573 26.212 1.00 97.50 227 VAL A CA 1
ATOM 1895 C C . VAL A 1 227 ? -18.177 -7.284 24.862 1.00 97.50 227 VAL A C 1
ATOM 1897 O O . VAL A 1 227 ? -19.340 -6.892 24.844 1.00 97.50 227 VAL A O 1
ATOM 1900 N N . LEU A 1 228 ? -17.483 -7.531 23.745 1.00 97.25 228 LEU A N 1
ATOM 1901 C CA . LEU A 1 228 ? -18.036 -7.293 22.405 1.00 97.25 228 LEU A CA 1
ATOM 1902 C C . LEU A 1 228 ? -19.274 -8.154 22.121 1.00 97.25 228 LEU A C 1
ATOM 1904 O O . LEU A 1 228 ? -20.297 -7.611 21.717 1.00 97.25 228 LEU A O 1
ATOM 1908 N N . ASN A 1 229 ? -19.231 -9.451 22.436 1.00 96.25 229 ASN A N 1
ATOM 1909 C CA . ASN A 1 229 ? -20.382 -10.351 22.286 1.00 96.25 229 ASN A CA 1
ATOM 1910 C C . ASN A 1 229 ? -21.589 -9.869 23.104 1.00 96.25 229 ASN A C 1
ATOM 1912 O O . ASN A 1 229 ? -22.732 -9.960 22.668 1.00 96.25 229 ASN A O 1
ATOM 1916 N N . ARG A 1 230 ? -21.355 -9.332 24.307 1.00 96.56 230 ARG A N 1
ATOM 1917 C CA . ARG A 1 230 ? -22.428 -8.774 25.134 1.00 96.56 230 ARG A CA 1
ATOM 1918 C C . ARG A 1 230 ? -23.031 -7.516 24.504 1.00 96.56 230 ARG A C 1
ATOM 1920 O O . ARG A 1 230 ? -24.246 -7.357 24.542 1.00 96.56 230 ARG A O 1
ATOM 1927 N N . LEU A 1 231 ? -22.208 -6.635 23.937 1.00 96.50 231 LEU A N 1
ATOM 1928 C CA . LEU A 1 231 ? -22.686 -5.443 23.227 1.00 96.50 231 LEU A CA 1
ATOM 1929 C C . LEU A 1 231 ? -23.498 -5.812 21.985 1.00 96.50 231 LEU A C 1
ATOM 1931 O O . LEU A 1 231 ? -24.549 -5.219 21.759 1.00 96.50 231 LEU A O 1
ATOM 1935 N N . GLU A 1 232 ? -23.058 -6.829 21.244 1.00 95.19 232 GLU A N 1
ATOM 1936 C CA . GLU A 1 232 ? -23.778 -7.367 20.090 1.00 95.19 232 GLU A CA 1
ATOM 1937 C C . GLU A 1 232 ? -25.175 -7.859 20.484 1.00 95.19 232 GLU A C 1
ATOM 1939 O O . GLU A 1 232 ? -26.165 -7.452 19.880 1.00 95.19 232 GLU A O 1
ATOM 1944 N N . LEU A 1 233 ? -25.275 -8.649 21.560 1.00 93.88 233 LEU A N 1
ATOM 1945 C CA . LEU A 1 233 ? -26.554 -9.147 22.081 1.00 93.88 233 LEU A CA 1
ATOM 1946 C C . LEU A 1 233 ? -27.520 -8.026 22.491 1.00 93.88 233 LEU A C 1
ATOM 1948 O O . LEU A 1 233 ? -28.734 -8.197 22.390 1.00 93.88 233 LEU A O 1
ATOM 1952 N N . PHE A 1 234 ? -27.001 -6.888 22.957 1.00 91.62 234 PHE A N 1
ATOM 1953 C CA . PHE A 1 234 ? -27.805 -5.721 23.330 1.00 91.62 234 PHE A CA 1
ATOM 1954 C C . PHE A 1 234 ? -28.042 -4.735 22.177 1.00 91.62 234 PHE A C 1
ATOM 1956 O O . PHE A 1 234 ? -28.703 -3.719 22.389 1.00 91.62 234 PHE A O 1
ATOM 1963 N N . GLY A 1 235 ? -27.517 -5.004 20.976 1.00 88.75 235 GLY A N 1
ATOM 1964 C CA . GLY A 1 235 ? -27.606 -4.091 19.834 1.00 88.75 235 GLY A CA 1
ATOM 1965 C C . GLY A 1 235 ? -26.868 -2.764 20.050 1.00 88.75 235 GLY A C 1
ATOM 1966 O O . GLY A 1 235 ? -27.244 -1.751 19.471 1.00 88.75 235 GLY A O 1
ATOM 1967 N N . ALA A 1 236 ? -25.852 -2.744 20.917 1.00 88.31 236 ALA A N 1
ATOM 1968 C CA . ALA A 1 236 ? -25.071 -1.553 21.229 1.00 88.31 236 ALA A CA 1
ATOM 1969 C C . ALA A 1 236 ? -23.862 -1.447 20.287 1.00 88.31 236 ALA A C 1
ATOM 1971 O O . ALA A 1 236 ? -22.776 -1.934 20.600 1.00 88.31 236 ALA A O 1
ATOM 1972 N N . ASP A 1 237 ? -24.043 -0.801 19.136 1.00 88.75 237 ASP A N 1
ATOM 1973 C CA . ASP A 1 237 ? -23.023 -0.707 18.085 1.00 88.75 237 ASP A CA 1
ATOM 1974 C C . ASP A 1 237 ? -22.482 0.713 17.844 1.00 88.75 237 ASP A C 1
ATOM 1976 O O . ASP A 1 237 ? -21.554 0.891 17.060 1.00 88.75 237 ASP A O 1
ATOM 1980 N N . GLU A 1 238 ? -22.976 1.732 18.550 1.00 91.94 238 GLU A N 1
ATOM 1981 C CA . GLU A 1 238 ? -22.492 3.106 18.398 1.00 91.94 238 GLU A CA 1
ATOM 1982 C C . GLU A 1 238 ? -21.048 3.294 18.903 1.00 91.94 238 GLU A C 1
ATOM 1984 O O . GLU A 1 238 ? -20.735 3.000 20.061 1.00 91.94 238 GLU A O 1
ATOM 1989 N N . TRP A 1 239 ? -20.189 3.938 18.101 1.00 93.62 239 TRP A N 1
ATOM 1990 C CA . TRP A 1 239 ? -18.784 4.252 18.427 1.00 93.62 239 TRP A CA 1
ATOM 1991 C C . TRP A 1 239 ? -18.537 4.719 19.864 1.00 93.62 239 TRP A C 1
ATOM 1993 O O . TRP A 1 239 ? -17.628 4.247 20.548 1.00 93.62 239 TRP A O 1
ATOM 2003 N N . LYS A 1 240 ? -19.324 5.700 20.326 1.00 92.56 240 LYS A N 1
ATOM 2004 C CA . LYS A 1 240 ? -19.160 6.287 21.663 1.00 92.56 240 LYS A CA 1
ATOM 2005 C C . LYS A 1 240 ? -19.502 5.277 22.759 1.00 92.56 240 LYS A C 1
ATOM 2007 O O . LYS A 1 240 ? -18.816 5.278 23.781 1.00 92.56 240 LYS A O 1
ATOM 2012 N N . GLY A 1 241 ? -20.549 4.480 22.552 1.00 93.75 241 GLY A N 1
ATOM 2013 C CA . GLY A 1 241 ? -20.984 3.444 23.480 1.00 93.75 241 GLY A CA 1
ATOM 2014 C C . GLY A 1 241 ? -19.934 2.350 23.594 1.00 93.75 241 GLY A C 1
ATOM 2015 O O . GLY A 1 241 ? -19.418 2.123 24.684 1.00 93.75 241 GLY A O 1
ATOM 2016 N N . VAL A 1 242 ? -19.522 1.774 22.461 1.00 96.38 242 VAL A N 1
ATOM 2017 C CA . VAL A 1 242 ? -18.539 0.680 22.426 1.00 96.38 242 VAL A CA 1
ATOM 2018 C C . VAL A 1 242 ? -17.216 1.090 23.079 1.00 96.38 242 VAL A C 1
ATOM 2020 O O . VAL A 1 242 ? -16.726 0.392 23.963 1.00 96.38 242 VAL A O 1
ATOM 2023 N N . ILE A 1 243 ? -16.663 2.260 22.728 1.00 96.00 243 ILE A N 1
ATOM 2024 C CA . ILE A 1 243 ? -15.411 2.750 23.335 1.00 96.00 243 ILE A CA 1
ATOM 2025 C C . ILE A 1 243 ? -15.575 2.968 24.844 1.00 96.00 243 ILE A C 1
ATOM 2027 O O . ILE A 1 243 ? -14.706 2.565 25.613 1.00 96.00 243 ILE A O 1
ATOM 2031 N N . SER A 1 244 ? -16.689 3.568 25.282 1.00 95.56 244 SER A N 1
ATOM 2032 C CA . SER A 1 244 ? -16.930 3.781 26.713 1.00 95.56 244 SER A CA 1
ATOM 2033 C C . SER A 1 244 ? -17.028 2.466 27.485 1.00 95.56 244 SER A C 1
ATOM 2035 O O . SER A 1 244 ? -16.638 2.440 28.650 1.00 95.56 244 SER A O 1
ATOM 2037 N N . GLU A 1 245 ? -17.598 1.421 26.895 1.00 97.06 245 GLU A N 1
ATOM 2038 C CA . GLU A 1 245 ? -17.736 0.112 27.536 1.00 97.06 245 GLU A CA 1
ATOM 2039 C C . GLU A 1 245 ? -16.389 -0.609 27.609 1.00 97.06 245 GLU A C 1
ATOM 2041 O O . GLU A 1 245 ? -16.031 -1.127 28.666 1.00 97.06 245 GLU A O 1
ATOM 2046 N N . LEU A 1 246 ? -15.583 -0.544 26.544 1.00 97.31 246 LEU A N 1
ATOM 2047 C CA . LEU A 1 246 ? -14.210 -1.056 26.551 1.00 97.31 246 LEU A CA 1
ATOM 2048 C C . LEU A 1 246 ? -13.339 -0.380 27.622 1.00 97.31 246 LEU A C 1
ATOM 2050 O O . LEU A 1 246 ? -12.557 -1.051 28.289 1.00 97.31 246 LEU A O 1
ATOM 2054 N N . GLU A 1 247 ? -13.472 0.935 27.806 1.00 96.31 247 GLU A N 1
ATOM 2055 C CA . GLU A 1 247 ? -12.701 1.697 28.799 1.00 96.31 247 GLU A CA 1
ATOM 2056 C C . GLU A 1 247 ? -13.131 1.415 30.253 1.00 96.31 247 GLU A C 1
ATOM 2058 O O . GLU A 1 247 ? -12.316 1.559 31.167 1.00 96.31 247 GLU A O 1
ATOM 2063 N N . LYS A 1 248 ? -14.393 1.029 30.486 1.00 96.62 248 LYS A N 1
ATOM 2064 C CA . LYS A 1 248 ? -14.961 0.828 31.833 1.00 96.62 248 LYS A CA 1
ATOM 2065 C C . LYS A 1 248 ? -14.969 -0.628 32.292 1.00 96.62 248 LYS A C 1
ATOM 2067 O O . LYS A 1 248 ? -14.815 -0.874 33.487 1.00 96.62 248 LYS A O 1
ATOM 2072 N N . ASP A 1 249 ? -15.188 -1.583 31.390 1.00 97.19 249 ASP A N 1
ATOM 2073 C CA . ASP A 1 249 ? -15.347 -2.990 31.759 1.00 97.19 249 ASP A CA 1
ATOM 2074 C C . ASP A 1 249 ? -14.003 -3.615 32.161 1.00 97.19 249 ASP A C 1
ATOM 2076 O O . ASP A 1 249 ? -13.032 -3.625 31.401 1.00 97.19 249 ASP A O 1
ATOM 2080 N N . ASN A 1 250 ? -13.965 -4.208 33.356 1.00 96.06 250 ASN A N 1
ATOM 2081 C CA . ASN A 1 250 ? -12.786 -4.883 33.900 1.00 96.06 250 ASN A CA 1
ATOM 2082 C C . ASN A 1 250 ? -12.239 -5.987 32.975 1.00 96.06 250 ASN A C 1
ATOM 2084 O O . ASN A 1 250 ? -11.031 -6.209 32.931 1.00 96.06 250 ASN A O 1
ATOM 2088 N N . ASN A 1 251 ? -13.095 -6.656 32.200 1.00 96.56 251 ASN A N 1
ATOM 2089 C CA . ASN A 1 251 ? -12.696 -7.701 31.257 1.00 96.56 251 ASN A CA 1
ATOM 2090 C C . ASN A 1 251 ? -11.946 -7.155 30.030 1.00 96.56 251 ASN A C 1
ATOM 2092 O O . ASN A 1 251 ? -11.197 -7.904 29.399 1.00 96.56 251 ASN A O 1
ATOM 2096 N N . ALA A 1 252 ? -12.126 -5.876 29.688 1.00 96.81 252 ALA A N 1
ATOM 2097 C CA . ALA A 1 252 ? -11.464 -5.222 28.559 1.00 96.81 252 ALA A CA 1
ATOM 2098 C C . ALA A 1 252 ? -10.220 -4.411 28.970 1.00 96.81 252 ALA A C 1
ATOM 2100 O O . ALA A 1 252 ? -9.426 -4.034 28.106 1.00 96.81 252 ALA A O 1
ATOM 2101 N N . GLN A 1 253 ? -9.988 -4.195 30.270 1.00 95.25 253 GLN A N 1
ATOM 2102 C CA . GLN A 1 253 ? -8.894 -3.346 30.758 1.00 95.25 253 GLN A CA 1
ATOM 2103 C C . GLN A 1 253 ? -7.512 -3.759 30.246 1.00 95.25 253 GLN A C 1
ATOM 2105 O O . GLN A 1 253 ? -6.743 -2.890 29.842 1.00 95.25 253 GLN A O 1
ATOM 2110 N N . LYS A 1 254 ? -7.198 -5.063 30.207 1.00 93.94 254 LYS A N 1
ATOM 2111 C CA . LYS A 1 254 ? -5.908 -5.544 29.680 1.00 93.94 254 LYS A CA 1
ATOM 2112 C C . LYS A 1 254 ? -5.710 -5.122 28.220 1.00 93.94 254 LYS A C 1
ATOM 2114 O O . LYS A 1 254 ? -4.663 -4.584 27.876 1.00 93.94 254 LYS A O 1
ATOM 2119 N N . TYR A 1 255 ? -6.732 -5.323 27.386 1.00 96.31 255 TYR A N 1
ATOM 2120 C CA . TYR A 1 255 ? -6.715 -4.924 25.978 1.00 96.31 255 TYR A CA 1
ATOM 2121 C C . TYR A 1 255 ? -6.505 -3.414 25.833 1.00 96.31 255 TYR A C 1
ATOM 2123 O O . TYR A 1 255 ? -5.611 -2.987 25.106 1.00 96.31 255 TYR A O 1
ATOM 2131 N N . VAL A 1 256 ? -7.268 -2.607 26.576 1.00 97.00 256 VAL A N 1
ATOM 2132 C CA . VAL A 1 256 ? -7.154 -1.143 26.540 1.00 97.00 256 VAL A CA 1
ATOM 2133 C C . VAL A 1 256 ? -5.764 -0.676 26.972 1.00 97.00 256 VAL A C 1
ATOM 2135 O O . VAL A 1 256 ? -5.171 0.159 26.294 1.00 97.00 256 VAL A O 1
ATOM 2138 N N . GLN A 1 257 ? -5.222 -1.219 28.064 1.00 95.19 257 GLN A N 1
ATOM 2139 C CA . GLN A 1 257 ? -3.911 -0.836 28.594 1.00 95.19 257 GLN A CA 1
ATOM 2140 C C . GLN A 1 257 ? -2.766 -1.210 27.647 1.00 95.19 257 GLN A C 1
ATOM 2142 O O . GLN A 1 257 ? -1.898 -0.377 27.391 1.00 95.19 257 GLN A O 1
ATOM 2147 N N . GLU A 1 258 ? -2.769 -2.427 27.098 1.00 94.94 258 GLU A N 1
ATOM 2148 C CA . GLU A 1 258 ? -1.738 -2.868 26.149 1.00 94.94 258 GLU A CA 1
ATOM 2149 C C . GLU A 1 258 ? -1.836 -2.135 24.804 1.00 94.94 258 GLU A C 1
ATOM 2151 O O . GLU A 1 258 ? -0.816 -1.871 24.170 1.00 94.94 258 GLU A O 1
ATOM 2156 N N . CYS A 1 259 ? -3.042 -1.726 24.401 1.00 95.50 259 CYS A N 1
ATOM 2157 C CA . CYS A 1 259 ? -3.273 -0.929 23.197 1.00 95.50 259 CYS A CA 1
ATOM 2158 C C . CYS A 1 259 ? -3.068 0.582 23.404 1.00 95.50 259 CYS A C 1
ATOM 2160 O O . CYS A 1 259 ? -3.452 1.376 22.542 1.00 95.50 259 CYS A O 1
ATOM 2162 N N . ILE A 1 260 ? -2.489 1.027 24.521 1.00 94.38 260 ILE A N 1
ATOM 2163 C CA . ILE A 1 260 ? -2.017 2.407 24.667 1.00 94.38 260 ILE A CA 1
ATOM 2164 C C . ILE A 1 260 ? -0.512 2.422 24.432 1.00 94.38 260 ILE A C 1
ATOM 2166 O O . ILE A 1 260 ? 0.279 1.947 25.246 1.00 94.38 260 ILE A O 1
ATOM 2170 N N . HIS A 1 261 ? -0.095 3.037 23.327 1.00 87.12 261 HIS A N 1
ATOM 2171 C CA . HIS A 1 261 ? 1.321 3.154 23.023 1.00 87.12 261 HIS A CA 1
ATOM 2172 C C . HIS A 1 261 ? 2.031 4.014 24.082 1.00 87.12 261 HIS A C 1
ATOM 2174 O O . HIS A 1 261 ? 1.669 5.169 24.321 1.00 87.12 261 HIS A O 1
ATOM 2180 N N . GLN A 1 262 ? 3.074 3.469 24.710 1.00 82.44 262 GLN A N 1
ATOM 2181 C CA . GLN A 1 262 ? 3.657 4.053 25.921 1.00 82.44 262 GLN A CA 1
ATOM 2182 C C . GLN A 1 262 ? 4.260 5.448 25.709 1.00 82.44 262 GLN A C 1
ATOM 2184 O O . GLN A 1 262 ? 4.095 6.311 26.578 1.00 82.44 262 GLN A O 1
ATOM 2189 N N . LYS A 1 263 ? 4.924 5.679 24.565 1.00 83.56 263 LYS A N 1
ATOM 2190 C CA . LYS A 1 263 ? 5.606 6.949 24.255 1.00 83.56 263 LYS A CA 1
ATOM 2191 C C . LYS A 1 263 ? 4.649 8.012 23.712 1.00 83.56 263 LYS A C 1
ATOM 2193 O O . LYS A 1 263 ? 4.557 9.099 24.268 1.00 83.56 263 LYS A O 1
ATOM 2198 N N . SER A 1 264 ? 3.919 7.693 22.642 1.00 85.38 264 SER A N 1
ATOM 2199 C CA . SER A 1 264 ? 3.029 8.650 21.958 1.00 85.38 264 SER A CA 1
ATOM 2200 C C . SER A 1 264 ? 1.668 8.820 22.642 1.00 85.38 264 SER A C 1
ATOM 2202 O O . SER A 1 264 ? 0.908 9.706 22.258 1.00 85.38 264 SER A O 1
ATOM 2204 N N . LYS A 1 265 ? 1.350 7.973 23.636 1.00 90.81 265 LYS A N 1
ATOM 2205 C CA . LYS A 1 265 ? 0.027 7.868 24.281 1.00 90.81 265 LYS A CA 1
ATOM 2206 C C . LYS A 1 265 ? -1.110 7.599 23.293 1.00 90.81 265 LYS A C 1
ATOM 2208 O O . LYS A 1 265 ? -2.273 7.858 23.589 1.00 90.81 265 LYS A O 1
ATOM 2213 N N . LEU A 1 266 ? -0.774 7.071 22.117 1.00 94.12 266 LEU A N 1
ATOM 2214 C CA . LEU A 1 266 ? -1.737 6.746 21.079 1.00 94.12 266 LEU A CA 1
ATOM 2215 C C . LEU A 1 266 ? -2.616 5.574 21.517 1.00 94.12 266 LEU A C 1
ATOM 2217 O O . LEU A 1 266 ? -2.104 4.514 21.874 1.00 94.12 266 LEU A O 1
ATOM 2221 N N . ARG A 1 267 ? -3.934 5.759 21.439 1.00 96.50 267 ARG A N 1
ATOM 2222 C CA . ARG A 1 267 ? -4.935 4.733 21.752 1.00 96.50 267 ARG A CA 1
ATOM 2223 C C . ARG A 1 267 ? -5.165 3.852 20.527 1.00 96.50 267 ARG A C 1
ATOM 2225 O O . ARG A 1 267 ? -6.038 4.117 19.705 1.00 96.50 267 ARG A O 1
ATOM 2232 N N . GLN A 1 268 ? -4.360 2.807 20.385 1.00 96.69 268 GLN A N 1
ATOM 2233 C CA . GLN A 1 268 ? -4.400 1.878 19.252 1.00 96.69 268 GLN A CA 1
ATOM 2234 C C . GLN A 1 268 ? -5.755 1.163 19.152 1.00 96.69 268 GLN A C 1
ATOM 2236 O O . GLN A 1 268 ? -6.248 0.967 18.046 1.00 96.69 268 GLN A O 1
ATOM 2241 N N . TYR A 1 269 ? -6.411 0.895 20.288 1.00 97.12 269 TYR A N 1
ATOM 2242 C CA . TYR A 1 269 ? -7.762 0.317 20.346 1.00 97.12 269 TYR A CA 1
ATOM 2243 C C . TYR A 1 269 ? -8.859 1.225 19.758 1.00 97.12 269 TYR A C 1
ATOM 2245 O O . TYR A 1 269 ? -9.987 0.778 19.584 1.00 97.12 269 TYR A O 1
ATOM 2253 N N . ILE A 1 270 ? -8.535 2.487 19.454 1.00 97.88 270 ILE A N 1
ATOM 2254 C CA . ILE A 1 270 ? -9.386 3.434 18.718 1.00 97.88 270 ILE A CA 1
ATOM 2255 C C . ILE A 1 270 ? -8.905 3.567 17.267 1.00 97.88 270 ILE A C 1
ATOM 2257 O O . ILE A 1 270 ? -9.723 3.651 16.357 1.00 97.88 270 ILE A O 1
ATOM 2261 N N . VAL A 1 271 ? -7.588 3.551 17.026 1.00 97.81 271 VAL A N 1
ATOM 2262 C CA . VAL A 1 271 ? -7.017 3.618 15.667 1.00 97.81 271 VAL A CA 1
ATOM 2263 C C . VAL A 1 271 ? -7.475 2.443 14.807 1.00 97.81 271 VAL A C 1
ATOM 2265 O O . VAL A 1 271 ? -7.932 2.665 13.693 1.00 97.81 271 VAL A O 1
ATOM 2268 N N . MET A 1 272 ? -7.348 1.212 15.309 1.00 98.25 272 MET A N 1
ATOM 2269 C CA . MET A 1 272 ? -7.653 -0.008 14.551 1.00 98.25 272 MET A CA 1
ATOM 2270 C C . MET A 1 272 ? -9.108 -0.070 14.052 1.00 98.25 272 MET A C 1
ATOM 2272 O O . MET A 1 272 ? -9.294 -0.280 12.854 1.00 98.25 272 MET A O 1
ATOM 2276 N N . PRO A 1 273 ? -10.145 0.190 14.874 1.00 98.00 273 PRO A N 1
ATOM 2277 C CA . PRO A 1 273 ? -11.511 0.124 14.365 1.00 98.00 273 PRO A CA 1
ATOM 2278 C C . PRO A 1 273 ? -11.798 1.268 13.386 1.00 98.00 273 PRO A C 1
ATOM 2280 O O . PRO A 1 273 ? -12.453 1.048 12.369 1.00 98.00 273 PRO A O 1
ATOM 2283 N N . ILE A 1 274 ? -11.262 2.477 13.620 1.00 97.94 274 ILE A N 1
ATOM 2284 C CA . ILE A 1 274 ? -11.380 3.578 12.647 1.00 97.94 274 ILE A CA 1
ATOM 2285 C C . ILE A 1 274 ? -10.693 3.200 11.328 1.00 97.94 274 ILE A C 1
ATOM 2287 O O . ILE A 1 274 ? -11.222 3.505 10.264 1.00 97.94 274 ILE A O 1
ATOM 2291 N N . TYR A 1 275 ? -9.544 2.521 11.378 1.00 98.12 275 TYR A N 1
ATOM 2292 C CA . TYR A 1 275 ? -8.860 2.015 10.190 1.00 98.12 275 TYR A CA 1
ATOM 2293 C C . TYR A 1 275 ? -9.772 1.090 9.383 1.00 98.12 275 TYR A C 1
ATOM 2295 O O . TYR A 1 275 ? -9.925 1.327 8.191 1.00 98.12 275 TYR A O 1
ATOM 2303 N N . PHE A 1 276 ? -10.438 0.115 10.006 1.00 97.88 276 PHE A N 1
ATOM 2304 C CA . PHE A 1 276 ? -11.345 -0.778 9.277 1.00 97.88 276 PHE A CA 1
ATOM 2305 C C . PHE A 1 276 ? -12.562 -0.049 8.705 1.00 97.88 276 PHE A C 1
ATOM 2307 O O . PHE A 1 276 ? -12.915 -0.270 7.551 1.00 97.88 276 PHE A O 1
ATOM 2314 N N . CYS A 1 277 ? -13.139 0.890 9.458 1.00 96.00 277 CYS A N 1
ATOM 2315 C CA . CYS A 1 277 ? -14.228 1.736 8.972 1.00 96.00 277 CYS A CA 1
ATOM 2316 C C . CYS A 1 277 ? -13.825 2.560 7.738 1.00 96.00 277 CYS A C 1
ATOM 2318 O O . CYS A 1 277 ? -14.560 2.634 6.753 1.00 96.00 277 CYS A O 1
ATOM 2320 N N . LEU A 1 278 ? -12.633 3.160 7.766 1.00 96.00 278 LEU A N 1
ATOM 2321 C CA . LEU A 1 278 ? -12.095 3.927 6.645 1.00 96.00 278 LEU A CA 1
ATOM 2322 C C . LEU A 1 278 ? -11.693 3.033 5.467 1.00 96.00 278 LEU A C 1
ATOM 2324 O O . LEU A 1 278 ? -11.896 3.423 4.317 1.00 96.00 278 LEU A O 1
ATOM 2328 N N . LEU A 1 279 ? -11.137 1.851 5.739 1.00 96.12 279 LEU A N 1
ATOM 2329 C CA . LEU A 1 279 ? -10.767 0.869 4.725 1.00 96.12 279 LEU A CA 1
ATOM 2330 C C . LEU A 1 279 ? -12.005 0.404 3.962 1.00 96.12 279 LEU A C 1
ATOM 2332 O O . LEU A 1 279 ? -12.001 0.422 2.732 1.00 96.12 279 LEU A O 1
ATOM 2336 N N . ASP A 1 280 ? -13.074 0.062 4.679 1.00 93.94 280 ASP A N 1
ATOM 2337 C CA . ASP A 1 280 ? -14.360 -0.306 4.095 1.00 93.94 280 ASP A CA 1
ATOM 2338 C C . ASP A 1 280 ? -14.949 0.844 3.266 1.00 93.94 280 ASP A C 1
ATOM 2340 O O . ASP A 1 280 ? -15.327 0.664 2.104 1.00 93.94 280 ASP A O 1
ATOM 2344 N N . TYR A 1 281 ? -14.923 2.063 3.818 1.00 92.38 281 TYR A N 1
ATOM 2345 C CA . TYR A 1 281 ? -15.378 3.260 3.120 1.00 92.38 281 TYR A CA 1
ATOM 2346 C C . TYR A 1 281 ? -14.649 3.471 1.788 1.00 92.38 281 TYR A C 1
ATOM 2348 O O . TYR A 1 281 ? -15.307 3.691 0.774 1.00 92.38 281 TYR A O 1
ATOM 2356 N N . PHE A 1 282 ? -13.317 3.406 1.757 1.00 93.25 282 PHE A N 1
ATOM 2357 C CA . PHE A 1 282 ? -12.574 3.589 0.509 1.00 93.25 282 PHE A CA 1
ATOM 2358 C C . PHE A 1 282 ? -12.765 2.425 -0.462 1.00 93.25 282 PHE A C 1
ATOM 2360 O O . PHE A 1 282 ? -12.951 2.664 -1.650 1.00 93.25 282 PHE A O 1
ATOM 2367 N N . SER A 1 283 ? -12.793 1.189 0.036 1.00 90.94 283 SER A N 1
ATOM 2368 C CA . SER A 1 283 ? -12.881 -0.008 -0.809 1.00 90.94 283 SER A CA 1
ATOM 2369 C C . SER A 1 283 ? -14.242 -0.151 -1.500 1.00 90.94 283 SER A C 1
ATOM 2371 O O . SER A 1 283 ? -14.321 -0.673 -2.609 1.00 90.94 283 SER A O 1
ATOM 2373 N N . ARG A 1 284 ? -15.333 0.326 -0.879 1.00 87.50 284 ARG A N 1
ATOM 2374 C CA . ARG A 1 284 ? -16.690 0.251 -1.459 1.00 87.50 284 ARG A CA 1
ATOM 2375 C C . ARG A 1 284 ? -17.018 1.401 -2.423 1.00 87.50 284 ARG A C 1
ATOM 2377 O O . ARG A 1 284 ? -18.038 1.340 -3.117 1.00 87.50 284 ARG A O 1
ATOM 2384 N N . LYS A 1 285 ? -16.238 2.488 -2.449 1.00 82.81 285 LYS A N 1
ATOM 2385 C CA . LYS A 1 285 ? -16.586 3.705 -3.205 1.00 82.81 285 LYS A CA 1
ATOM 2386 C C . LYS A 1 285 ? -15.961 3.703 -4.593 1.00 82.81 285 LYS A C 1
ATOM 2388 O O . LYS A 1 285 ? -14.770 3.500 -4.751 1.00 82.81 285 LYS A O 1
ATOM 2393 N N . LYS A 1 286 ? -16.788 4.035 -5.585 1.00 82.19 286 LYS A N 1
ATOM 2394 C CA . LYS A 1 286 ? -16.360 4.275 -6.973 1.00 82.19 286 LYS A CA 1
ATOM 2395 C C . LYS A 1 286 ? -16.204 5.756 -7.317 1.00 82.19 286 LYS A C 1
ATOM 2397 O O . LYS A 1 286 ? -15.624 6.087 -8.334 1.00 82.19 286 LYS A O 1
ATOM 2402 N N . GLU A 1 287 ? -16.768 6.639 -6.496 1.00 86.88 287 GLU A N 1
ATOM 2403 C CA . GLU A 1 287 ? -16.783 8.084 -6.732 1.00 86.88 287 GLU A CA 1
ATOM 2404 C C . GLU A 1 287 ? -16.699 8.849 -5.405 1.00 86.88 287 GLU A C 1
ATOM 2406 O O . GLU A 1 287 ? -17.257 8.428 -4.379 1.00 86.88 287 GLU A O 1
ATOM 2411 N N . TRP A 1 288 ? -16.026 10.001 -5.415 1.00 87.44 288 TRP A N 1
ATOM 2412 C CA . TRP A 1 288 ? -15.881 10.818 -4.209 1.00 87.44 288 TRP A CA 1
ATOM 2413 C C . TRP A 1 288 ? -17.137 11.652 -3.929 1.00 87.44 288 TRP A C 1
ATOM 2415 O O . TRP A 1 288 ? -17.448 12.591 -4.663 1.00 87.44 288 TRP A O 1
ATOM 2425 N N . LYS A 1 289 ? -17.846 11.385 -2.822 1.00 86.25 289 LYS A N 1
ATOM 2426 C CA . LYS A 1 289 ? -19.056 12.138 -2.405 1.00 86.25 289 LYS A CA 1
ATOM 2427 C C . LYS A 1 289 ? -18.848 13.077 -1.214 1.00 86.25 289 LYS A C 1
ATOM 2429 O O . LYS A 1 289 ? -19.811 13.642 -0.707 1.00 86.25 289 LYS A O 1
ATOM 2434 N N . GLY A 1 290 ? -17.602 13.275 -0.791 1.00 85.62 290 GLY A N 1
ATOM 2435 C CA . GLY A 1 290 ? -17.292 13.963 0.459 1.00 85.62 290 GLY A CA 1
ATOM 2436 C C . GLY A 1 290 ? -17.337 13.026 1.664 1.00 85.62 290 GLY A C 1
ATOM 2437 O O . GLY A 1 290 ? -17.653 11.846 1.542 1.00 85.62 290 GLY A O 1
ATOM 2438 N N . ILE A 1 291 ? -16.976 13.562 2.827 1.00 86.88 291 ILE A N 1
ATOM 2439 C CA . ILE A 1 291 ? -16.822 12.793 4.065 1.00 86.88 291 ILE A CA 1
ATOM 2440 C C . ILE A 1 291 ? -18.201 12.630 4.737 1.00 86.88 291 ILE A C 1
ATOM 2442 O O . ILE A 1 291 ? -18.827 13.645 5.051 1.00 86.88 291 ILE A O 1
ATOM 2446 N N . PRO A 1 292 ? -18.683 11.397 4.989 1.00 87.38 292 PRO A N 1
ATOM 2447 C CA . PRO A 1 292 ? -19.906 11.150 5.751 1.00 87.38 292 PRO A CA 1
ATOM 2448 C C . PRO A 1 292 ? -19.871 11.744 7.168 1.00 87.38 292 PRO A C 1
ATOM 2450 O O . PRO A 1 292 ? -18.815 11.831 7.794 1.00 87.38 292 PRO A O 1
ATOM 2453 N N . ASN A 1 293 ? -21.044 12.078 7.715 1.00 87.12 293 ASN A N 1
ATOM 2454 C CA . ASN A 1 293 ? -21.178 12.678 9.053 1.00 87.12 293 ASN A CA 1
ATOM 2455 C C . ASN A 1 293 ? -20.554 11.834 10.174 1.00 87.12 293 ASN A C 1
ATOM 2457 O O . ASN A 1 293 ? -19.978 12.388 11.109 1.00 87.12 293 ASN A O 1
ATOM 2461 N N . GLU A 1 294 ? -20.645 10.509 10.075 1.00 85.38 294 GLU A N 1
ATOM 2462 C CA . GLU A 1 294 ? -20.033 9.584 11.032 1.00 85.38 294 GLU A CA 1
ATOM 2463 C C . GLU A 1 294 ? -18.504 9.728 11.064 1.00 85.38 294 GLU A C 1
ATOM 2465 O O . GLU A 1 294 ? -17.911 9.885 12.131 1.00 85.38 294 GLU A O 1
ATOM 2470 N N . LEU A 1 295 ? -17.863 9.798 9.893 1.00 89.25 295 LEU A N 1
ATOM 2471 C CA . LEU A 1 295 ? -16.420 10.017 9.793 1.00 89.25 295 LEU A CA 1
ATOM 2472 C C . LEU A 1 295 ? -16.019 11.416 10.285 1.00 89.25 295 LEU A C 1
ATOM 2474 O O . LEU A 1 295 ? -15.003 11.556 10.963 1.00 89.25 295 LEU A O 1
ATOM 2478 N N . LEU A 1 296 ? -16.843 12.443 10.038 1.00 89.88 296 LEU A N 1
ATOM 2479 C CA . LEU A 1 296 ? -16.626 13.790 10.588 1.00 89.88 296 LEU A CA 1
ATOM 2480 C C . LEU A 1 296 ? -16.699 13.813 12.122 1.00 89.88 296 LEU A C 1
ATOM 2482 O O . LEU A 1 296 ? -15.978 14.576 12.770 1.00 89.88 296 LEU A O 1
ATOM 2486 N N . PHE A 1 297 ? -17.569 13.003 12.729 1.00 91.06 297 PHE A N 1
ATOM 2487 C CA . PHE A 1 297 ? -17.612 12.848 14.183 1.00 91.06 297 PHE A CA 1
ATOM 2488 C C . PHE A 1 297 ? -16.315 12.221 14.713 1.00 91.06 297 PHE A C 1
ATOM 2490 O O . PHE A 1 297 ? -15.738 12.737 15.677 1.00 91.06 297 PHE A O 1
ATOM 2497 N N . LEU A 1 298 ? -15.834 11.155 14.066 1.00 93.44 298 LEU A N 1
ATOM 2498 C CA . LEU A 1 298 ? -14.586 10.487 14.437 1.00 93.44 298 LEU A CA 1
ATOM 2499 C C . LEU A 1 298 ? -13.380 11.420 14.300 1.00 93.44 298 LEU A C 1
ATOM 2501 O O . LEU A 1 298 ? -12.579 11.509 15.229 1.00 93.44 298 LEU A O 1
ATOM 2505 N N . GLU A 1 299 ? -13.297 12.181 13.208 1.00 93.06 299 GLU A N 1
ATOM 2506 C CA . GLU A 1 299 ? -12.260 13.196 12.994 1.00 93.06 299 GLU A CA 1
ATOM 2507 C C . GLU A 1 299 ? -12.248 14.236 14.127 1.00 93.06 299 GLU A C 1
ATOM 2509 O O . GLU A 1 299 ? -11.195 14.553 14.685 1.00 93.06 299 GLU A O 1
ATOM 2514 N N . LYS A 1 300 ? -13.423 14.753 14.511 1.00 92.75 300 LYS A N 1
ATOM 2515 C CA . LYS A 1 300 ? -13.544 15.769 15.568 1.00 92.75 300 LYS A CA 1
ATOM 2516 C C . LYS A 1 300 ? -13.156 15.232 16.942 1.00 92.75 300 LYS A C 1
ATOM 2518 O O . LYS A 1 300 ? -12.484 15.931 17.700 1.00 92.75 300 LYS A O 1
ATOM 2523 N N . LYS A 1 301 ? -13.600 14.021 17.287 1.00 94.50 301 LYS A N 1
ATOM 2524 C CA . LYS A 1 301 ? -13.430 13.459 18.635 1.00 94.50 301 LYS A CA 1
ATOM 2525 C C . LYS A 1 301 ? -12.081 12.765 18.833 1.00 94.50 301 LYS A C 1
ATOM 2527 O O . LYS A 1 301 ? -11.508 12.844 19.919 1.00 94.50 301 LYS A O 1
ATOM 2532 N N . TYR A 1 302 ? -11.568 12.110 17.797 1.00 94.50 302 TYR A N 1
ATOM 2533 C CA . TYR A 1 302 ? -10.383 11.250 17.837 1.00 94.50 302 TYR A CA 1
ATOM 2534 C C . TYR A 1 302 ? -9.337 11.708 16.817 1.00 94.50 302 TYR A C 1
ATOM 2536 O O . TYR A 1 302 ? -8.787 10.915 16.063 1.00 94.50 302 TYR A O 1
ATOM 2544 N N . LYS A 1 303 ? -9.070 13.017 16.775 1.00 93.06 303 LYS A N 1
ATOM 2545 C CA . LYS A 1 303 ? -8.273 13.683 15.731 1.00 93.06 303 LYS A CA 1
ATOM 2546 C C . LYS A 1 303 ? -6.950 12.994 15.381 1.00 93.06 303 LYS A C 1
ATOM 2548 O O . LYS A 1 303 ? -6.629 12.848 14.203 1.00 93.06 303 LYS A O 1
ATOM 2553 N N . ASN A 1 304 ? -6.154 12.607 16.381 1.00 92.50 304 ASN A N 1
ATOM 2554 C CA . ASN A 1 304 ? -4.855 11.976 16.129 1.00 92.50 304 ASN A CA 1
ATOM 2555 C C . ASN A 1 304 ? -5.035 10.539 15.640 1.00 92.50 304 ASN A C 1
ATOM 2557 O O . ASN A 1 304 ? -4.428 10.157 14.643 1.00 92.50 304 ASN A O 1
ATOM 2561 N N . GLU A 1 305 ? -5.893 9.769 16.308 1.00 95.94 305 GLU A N 1
ATOM 2562 C CA . GLU A 1 305 ? -6.182 8.383 15.959 1.00 95.94 305 GLU A CA 1
ATOM 2563 C C . GLU A 1 305 ? -6.772 8.267 14.550 1.00 95.94 305 GLU A C 1
ATOM 2565 O O . GLU A 1 305 ? -6.298 7.461 13.755 1.00 95.94 305 GLU A O 1
ATOM 2570 N N . TYR A 1 306 ? -7.724 9.139 14.211 1.00 95.94 306 TYR A N 1
ATOM 2571 C CA . TYR A 1 306 ? -8.343 9.238 12.892 1.00 95.94 306 TYR A CA 1
ATOM 2572 C C . TYR A 1 306 ? -7.317 9.546 11.803 1.00 95.94 306 TYR A C 1
ATOM 2574 O O . TYR A 1 306 ? -7.289 8.897 10.760 1.00 95.94 306 TYR A O 1
ATOM 2582 N N . LYS A 1 307 ? -6.413 10.498 12.058 1.00 94.50 307 LYS A N 1
ATOM 2583 C CA . LYS A 1 307 ? -5.347 10.841 11.114 1.00 94.50 307 LYS A CA 1
ATOM 2584 C C . LYS A 1 307 ? -4.403 9.661 10.860 1.00 94.50 307 LYS A C 1
ATOM 2586 O O . LYS A 1 307 ? -3.978 9.446 9.729 1.00 94.50 307 LYS A O 1
ATOM 2591 N N . ILE A 1 308 ? -4.052 8.912 11.902 1.00 95.38 308 ILE A N 1
ATOM 2592 C CA . ILE A 1 308 ? -3.154 7.757 11.782 1.00 95.38 308 ILE A CA 1
ATOM 2593 C C . ILE A 1 308 ? -3.865 6.610 11.068 1.00 95.38 308 ILE A C 1
ATOM 2595 O O . ILE A 1 308 ? -3.283 6.029 10.159 1.00 95.38 308 ILE A O 1
ATOM 2599 N N . ALA A 1 309 ? -5.130 6.350 11.401 1.00 97.19 309 ALA A N 1
ATOM 2600 C CA . ALA A 1 309 ? -5.964 5.382 10.700 1.00 97.19 309 ALA A CA 1
ATOM 2601 C C . ALA A 1 309 ? -6.060 5.706 9.201 1.00 97.19 309 ALA A C 1
ATOM 2603 O O . ALA A 1 309 ? -5.771 4.845 8.379 1.00 97.19 309 ALA A O 1
ATOM 2604 N N . ALA A 1 310 ? -6.348 6.960 8.834 1.00 95.94 310 ALA A N 1
ATOM 2605 C CA . ALA A 1 310 ? -6.387 7.396 7.437 1.00 95.94 310 ALA A CA 1
ATOM 2606 C C . ALA A 1 310 ? -5.043 7.194 6.712 1.00 95.94 310 ALA A C 1
ATOM 2608 O O . ALA A 1 310 ? -5.019 6.785 5.553 1.00 95.94 310 ALA A O 1
ATOM 2609 N N . CYS A 1 311 ? -3.922 7.450 7.395 1.00 95.88 311 CYS A N 1
ATOM 2610 C CA . CYS A 1 311 ? -2.584 7.188 6.861 1.00 95.88 311 CYS A CA 1
ATOM 2611 C C . CYS A 1 311 ? -2.371 5.689 6.595 1.00 95.88 311 CYS A C 1
ATOM 2613 O O . CYS A 1 311 ? -1.955 5.314 5.503 1.00 95.88 311 CYS A O 1
ATOM 2615 N N . LEU A 1 312 ? -2.700 4.837 7.571 1.00 97.00 312 LEU A N 1
ATOM 2616 C CA . LEU A 1 312 ? -2.557 3.382 7.478 1.00 97.00 312 LEU A CA 1
ATOM 2617 C C . LEU A 1 312 ? -3.464 2.780 6.396 1.00 97.00 312 LEU A C 1
ATOM 2619 O O . LEU A 1 312 ? -3.021 1.892 5.675 1.00 97.00 312 LEU A O 1
ATOM 2623 N N . VAL A 1 313 ? -4.691 3.283 6.225 1.00 96.81 313 VAL A N 1
ATOM 2624 C CA . VAL A 1 313 ? -5.575 2.854 5.126 1.00 96.81 313 VAL A CA 1
ATOM 2625 C C . VAL A 1 313 ? -4.961 3.183 3.773 1.00 96.81 313 VAL A C 1
ATOM 2627 O O . VAL A 1 313 ? -4.909 2.323 2.899 1.00 96.81 313 VAL A O 1
ATOM 2630 N N . GLY A 1 314 ? -4.430 4.395 3.609 1.00 95.81 314 GLY A N 1
ATOM 2631 C CA . GLY A 1 314 ? -3.757 4.762 2.370 1.00 95.81 314 GLY A CA 1
ATOM 2632 C C . GLY A 1 314 ? -2.496 3.939 2.097 1.00 95.81 314 GLY A C 1
ATOM 2633 O O . GLY A 1 314 ? -2.237 3.615 0.943 1.00 95.81 314 GLY A O 1
ATOM 2634 N N . LEU A 1 315 ? -1.748 3.546 3.137 1.00 96.00 315 LEU A N 1
ATOM 2635 C CA . LEU A 1 315 ? -0.648 2.586 2.990 1.00 96.00 315 LEU A CA 1
ATOM 2636 C C . LEU A 1 315 ? -1.147 1.219 2.512 1.00 96.00 315 LEU A C 1
ATOM 2638 O O . LEU A 1 315 ? -0.550 0.659 1.600 1.00 96.00 315 LEU A O 1
ATOM 2642 N N . ARG A 1 316 ? -2.218 0.685 3.119 1.00 95.38 316 ARG A N 1
ATOM 2643 C CA . ARG A 1 316 ? -2.785 -0.628 2.769 1.00 95.38 316 ARG A CA 1
ATOM 2644 C C . ARG A 1 316 ? -3.275 -0.672 1.326 1.00 95.38 316 ARG A C 1
ATOM 2646 O O . ARG A 1 316 ? -3.028 -1.652 0.635 1.00 95.38 316 ARG A O 1
ATOM 2653 N N . LEU A 1 317 ? -3.995 0.364 0.905 1.00 94.75 317 LEU A N 1
ATOM 2654 C CA . LEU A 1 317 ? -4.620 0.421 -0.414 1.00 94.75 317 LEU A CA 1
ATOM 2655 C C . LEU A 1 317 ? -3.626 0.793 -1.522 1.00 94.75 317 LEU A C 1
ATOM 2657 O O . LEU A 1 317 ? -3.783 0.347 -2.658 1.00 94.75 317 LEU A O 1
ATOM 2661 N N . GLY A 1 318 ? -2.615 1.607 -1.211 1.00 95.38 318 GLY A N 1
ATOM 2662 C CA . GLY A 1 318 ? -1.760 2.217 -2.226 1.00 95.38 318 GLY A CA 1
ATOM 2663 C C . GLY A 1 318 ? -2.497 3.275 -3.050 1.00 95.38 318 GLY A C 1
ATOM 2664 O O . GLY A 1 318 ? -3.707 3.472 -2.927 1.00 95.38 318 GLY A O 1
ATOM 2665 N N . PHE A 1 319 ? -1.753 4.005 -3.876 1.00 95.12 319 PHE A N 1
ATOM 2666 C CA . PHE A 1 319 ? -2.316 4.992 -4.791 1.00 95.12 319 PHE A CA 1
ATOM 2667 C C . PHE A 1 319 ? -3.146 4.332 -5.893 1.00 95.12 319 PHE A C 1
ATOM 2669 O O . PHE A 1 319 ? -4.225 4.832 -6.201 1.00 95.12 319 PHE A O 1
ATOM 2676 N N . ASP A 1 320 ? -2.703 3.187 -6.410 1.00 92.81 320 ASP A N 1
ATOM 2677 C CA . ASP A 1 320 ? -3.391 2.467 -7.491 1.00 92.81 320 ASP A CA 1
ATOM 2678 C C . ASP A 1 320 ? -4.839 2.088 -7.144 1.00 92.81 320 ASP A C 1
ATOM 2680 O O . ASP A 1 320 ? -5.702 2.071 -8.013 1.00 92.81 320 ASP A O 1
ATOM 2684 N N . SER A 1 321 ? -5.151 1.849 -5.868 1.00 93.31 321 SER A N 1
ATOM 2685 C CA . SER A 1 321 ? -6.524 1.519 -5.461 1.00 93.31 321 SER A CA 1
ATOM 2686 C C . SER A 1 321 ? -7.402 2.748 -5.204 1.00 93.31 321 SER A C 1
ATOM 2688 O O . SER A 1 321 ? -8.619 2.618 -5.119 1.00 93.31 321 SER A O 1
ATOM 2690 N N . ILE A 1 322 ? -6.817 3.940 -5.025 1.00 94.12 322 ILE A N 1
ATOM 2691 C CA . ILE A 1 322 ? -7.560 5.141 -4.594 1.00 94.12 322 ILE A CA 1
ATOM 2692 C C . ILE A 1 322 ? -7.440 6.332 -5.547 1.00 94.12 322 ILE A C 1
ATOM 2694 O O . ILE A 1 322 ? -8.062 7.367 -5.291 1.00 94.12 322 ILE A O 1
ATOM 2698 N N . HIS A 1 323 ? -6.645 6.237 -6.617 1.00 93.94 323 HIS A N 1
ATOM 2699 C CA . HIS A 1 323 ? -6.354 7.377 -7.489 1.00 93.94 323 HIS A CA 1
ATOM 2700 C C . HIS A 1 323 ? -7.618 7.966 -8.123 1.00 93.94 323 HIS A C 1
ATOM 2702 O O . HIS A 1 323 ? -7.716 9.185 -8.226 1.00 93.94 323 HIS A O 1
ATOM 2708 N N . GLU A 1 324 ? -8.604 7.141 -8.490 1.00 93.94 324 GLU A N 1
ATOM 2709 C CA . GLU A 1 324 ? -9.870 7.613 -9.067 1.00 93.94 324 GLU A CA 1
ATOM 2710 C C . GLU A 1 324 ? -10.636 8.496 -8.075 1.00 93.94 324 GLU A C 1
ATOM 2712 O O . GLU A 1 324 ? -10.971 9.642 -8.383 1.00 93.94 324 GLU A O 1
ATOM 2717 N N . LEU A 1 325 ? -10.812 8.015 -6.838 1.00 94.31 325 LEU A N 1
ATOM 2718 C CA . LEU A 1 325 ? -11.443 8.781 -5.760 1.00 94.31 325 LEU A CA 1
ATOM 2719 C C . LEU A 1 325 ? -10.676 10.073 -5.463 1.00 94.31 325 LEU A C 1
ATOM 2721 O O . LEU A 1 325 ? -11.277 11.125 -5.234 1.00 94.31 325 LEU A O 1
ATOM 2725 N N . TYR A 1 326 ? -9.345 10.006 -5.478 1.00 94.06 326 TYR A N 1
ATOM 2726 C CA . TYR A 1 326 ? -8.502 11.170 -5.250 1.00 94.06 326 TYR A CA 1
ATOM 2727 C C . TYR A 1 326 ? -8.635 12.208 -6.371 1.00 94.06 326 TYR A C 1
ATOM 2729 O O . TYR A 1 326 ? -8.741 13.403 -6.090 1.00 94.06 326 TYR A O 1
ATOM 2737 N N . TYR A 1 327 ? -8.678 11.786 -7.634 1.00 93.69 327 TYR A N 1
ATOM 2738 C CA . TYR A 1 327 ? -8.873 12.692 -8.765 1.00 93.69 327 TYR A CA 1
ATOM 2739 C C . TYR A 1 327 ? -10.250 13.357 -8.739 1.00 93.69 327 TYR A C 1
ATOM 2741 O O . TYR A 1 327 ? -10.329 14.572 -8.938 1.00 93.69 327 TYR A O 1
ATOM 2749 N N . ASP A 1 328 ? -11.308 12.625 -8.387 1.00 93.12 328 ASP A N 1
ATOM 2750 C CA . ASP A 1 328 ? -12.634 13.210 -8.162 1.00 93.12 328 ASP A CA 1
ATOM 2751 C C . ASP A 1 328 ? -12.620 14.253 -7.037 1.00 93.12 328 ASP A C 1
ATOM 2753 O O . ASP A 1 328 ? -13.198 15.338 -7.168 1.00 93.12 328 ASP A O 1
ATOM 2757 N N . TYR A 1 329 ? -11.946 13.944 -5.924 1.00 91.75 329 TYR A N 1
ATOM 2758 C CA . TYR A 1 329 ? -11.749 14.882 -4.821 1.00 91.75 329 TYR A CA 1
ATOM 2759 C C . TYR A 1 329 ? -11.035 16.155 -5.294 1.00 91.75 329 TYR A C 1
ATOM 2761 O O . TYR A 1 329 ? -11.500 17.261 -5.001 1.00 91.75 329 TYR A O 1
ATOM 2769 N N . VAL A 1 330 ? -9.929 16.026 -6.033 1.00 90.31 330 VAL A N 1
ATOM 2770 C CA . VAL A 1 330 ? -9.168 17.173 -6.548 1.00 90.31 330 VAL A CA 1
ATOM 2771 C C . VAL A 1 330 ? -10.036 18.013 -7.477 1.00 90.31 330 VAL A C 1
ATOM 2773 O O . VAL A 1 330 ? -10.120 19.224 -7.270 1.00 90.31 330 VAL A O 1
ATOM 2776 N N . LYS A 1 331 ? -10.727 17.381 -8.435 1.00 89.69 331 LYS A N 1
ATOM 2777 C CA . LYS A 1 331 ? -11.606 18.055 -9.396 1.00 89.69 331 LYS A CA 1
ATOM 2778 C C . LYS A 1 331 ? -12.664 18.899 -8.688 1.00 89.69 331 LYS A C 1
ATOM 2780 O O . LYS A 1 331 ? -12.740 20.106 -8.919 1.00 89.69 331 LYS A O 1
ATOM 2785 N N . LYS A 1 332 ? -13.400 18.303 -7.746 1.00 85.25 332 LYS A N 1
ATOM 2786 C CA . LYS A 1 332 ? -14.434 19.015 -6.981 1.00 85.25 332 LYS A CA 1
ATOM 2787 C C . LYS A 1 332 ? -13.848 20.196 -6.207 1.00 85.25 332 LYS A C 1
ATOM 2789 O O . LYS A 1 332 ? -14.376 21.297 -6.286 1.00 85.25 332 LYS A O 1
ATOM 2794 N N . ASN A 1 333 ? -12.726 20.015 -5.508 1.00 80.50 333 ASN A N 1
ATOM 2795 C CA . ASN A 1 333 ? -12.103 21.110 -4.752 1.00 80.50 333 ASN A CA 1
ATOM 2796 C C . ASN A 1 333 ? -11.498 22.211 -5.638 1.00 80.50 333 ASN A C 1
ATOM 2798 O O . ASN A 1 333 ? -11.428 23.360 -5.202 1.00 80.50 333 ASN A O 1
ATOM 2802 N N . SER A 1 334 ? -11.052 21.894 -6.856 1.00 76.81 334 SER A N 1
ATOM 2803 C CA . SER A 1 334 ? -10.617 22.915 -7.815 1.00 76.81 334 SER A CA 1
ATOM 2804 C C . SER A 1 334 ? -11.787 23.728 -8.368 1.00 76.81 334 SER A C 1
ATOM 2806 O O . SER A 1 334 ? -11.670 24.947 -8.444 1.00 76.81 334 SER A O 1
ATOM 2808 N N . GLU A 1 335 ? -12.923 23.085 -8.658 1.00 65.06 335 GLU A N 1
ATOM 2809 C CA . GLU A 1 335 ? -14.149 23.750 -9.125 1.00 65.06 335 GLU A CA 1
ATOM 2810 C C . GLU A 1 335 ? -14.714 24.712 -8.063 1.00 65.06 335 GLU A C 1
ATOM 2812 O O . GLU A 1 335 ? -15.140 25.824 -8.385 1.00 65.06 335 GLU A O 1
ATOM 2817 N N . TYR A 1 336 ? -14.646 24.338 -6.778 1.00 56.84 336 TYR A N 1
ATOM 2818 C CA . TYR A 1 336 ? -15.005 25.238 -5.675 1.00 56.84 336 TYR A CA 1
ATOM 2819 C C . TYR A 1 336 ? -14.106 26.482 -5.618 1.00 56.84 336 TYR A C 1
ATOM 2821 O O . TYR A 1 336 ? -14.620 27.590 -5.484 1.00 56.84 336 TYR A O 1
ATOM 2829 N N . LYS A 1 337 ? -12.785 26.332 -5.795 1.00 56.78 337 LYS A N 1
ATOM 2830 C CA . LYS A 1 337 ? -11.849 27.472 -5.799 1.00 56.78 337 LYS A CA 1
ATOM 2831 C C . LYS A 1 337 ? -12.042 28.407 -6.994 1.00 56.78 337 LYS A C 1
ATOM 2833 O O . LYS A 1 337 ? -11.882 29.613 -6.842 1.00 56.78 337 LYS A O 1
ATOM 2838 N N . SER A 1 338 ? -12.384 27.884 -8.173 1.00 52.88 338 SER A N 1
ATOM 2839 C CA . SER A 1 338 ? -12.701 28.731 -9.331 1.00 52.88 338 SER A CA 1
ATOM 2840 C C . SER A 1 338 ? -14.010 29.504 -9.149 1.00 52.88 338 SER A C 1
ATOM 2842 O O . SER A 1 338 ? -14.087 30.658 -9.558 1.00 52.88 338 SER A O 1
ATOM 2844 N N . ASN A 1 339 ? -15.015 28.908 -8.498 1.00 47.56 339 ASN A N 1
ATOM 2845 C CA . ASN A 1 339 ? -16.303 29.564 -8.256 1.00 47.56 339 ASN A CA 1
ATOM 2846 C C . ASN A 1 339 ? -16.246 30.609 -7.128 1.00 47.56 339 ASN A C 1
ATOM 2848 O O . ASN A 1 339 ? -16.914 31.633 -7.228 1.00 47.56 339 ASN A O 1
ATOM 2852 N N . GLU A 1 340 ? -15.434 30.399 -6.086 1.00 46.59 340 GLU A N 1
ATOM 2853 C CA . GLU A 1 340 ? -15.202 31.415 -5.044 1.00 46.59 340 GLU A CA 1
ATOM 2854 C C . GLU A 1 340 ? -14.547 32.682 -5.615 1.00 46.59 340 GLU A C 1
ATOM 2856 O O . GLU A 1 340 ? -14.963 33.787 -5.271 1.00 46.59 340 GLU A O 1
ATOM 2861 N N . ASN A 1 341 ? -13.598 32.535 -6.546 1.00 44.78 341 ASN A N 1
ATOM 2862 C CA . ASN A 1 341 ? -12.972 33.679 -7.215 1.00 44.78 341 ASN A CA 1
ATOM 2863 C C . ASN A 1 341 ? -13.964 34.445 -8.110 1.00 44.78 341 ASN A C 1
ATOM 2865 O O . ASN A 1 341 ? -13.950 35.671 -8.119 1.00 44.78 341 ASN A O 1
ATOM 2869 N N . LEU A 1 342 ? -14.870 33.741 -8.800 1.00 39.34 342 LEU A N 1
ATOM 2870 C CA . LEU A 1 342 ? -15.907 34.359 -9.640 1.00 39.34 342 LEU A CA 1
ATOM 2871 C C . LEU A 1 342 ? -16.959 35.137 -8.833 1.00 39.34 342 LEU A C 1
ATOM 2873 O O . LEU A 1 342 ? -17.469 36.144 -9.309 1.00 39.34 342 LEU A O 1
ATOM 2877 N N . ILE A 1 343 ? -17.289 34.685 -7.620 1.00 43.81 343 ILE A N 1
ATOM 2878 C CA . ILE A 1 343 ? -18.246 35.373 -6.736 1.00 43.81 343 ILE A CA 1
ATOM 2879 C C . ILE A 1 343 ? -17.587 36.564 -6.024 1.00 43.81 343 ILE A C 1
ATOM 2881 O O . ILE A 1 343 ? -18.277 37.514 -5.682 1.00 43.81 343 ILE A O 1
ATOM 2885 N N . SER A 1 344 ? -16.263 36.558 -5.832 1.00 42.34 344 SER A N 1
ATOM 2886 C CA . SER A 1 344 ? -15.533 37.717 -5.291 1.00 42.34 344 SER A CA 1
ATOM 2887 C C . SER A 1 344 ? -15.306 38.857 -6.295 1.00 42.34 344 SER A C 1
ATOM 2889 O O . SER A 1 344 ? -14.829 39.920 -5.904 1.00 42.34 344 SER A O 1
ATOM 2891 N N . GLU A 1 345 ? -15.633 38.636 -7.571 1.00 41.16 345 GLU A N 1
ATOM 2892 C CA . GLU A 1 345 ? -15.520 39.617 -8.661 1.00 41.16 345 GLU A CA 1
ATOM 2893 C C . GLU A 1 345 ? -16.883 40.200 -9.107 1.00 41.16 345 GLU A C 1
ATOM 2895 O O . GLU A 1 345 ? -16.929 40.978 -10.063 1.00 41.16 345 GLU A O 1
ATOM 2900 N N . ILE A 1 346 ? -17.979 39.868 -8.407 1.00 39.88 346 ILE A N 1
ATOM 2901 C CA . ILE A 1 346 ? -19.323 40.468 -8.552 1.00 39.88 346 ILE A CA 1
ATOM 2902 C C . ILE A 1 346 ? -19.652 41.226 -7.268 1.00 39.88 346 ILE A C 1
ATOM 2904 O O . ILE A 1 346 ? -20.156 42.368 -7.377 1.00 39.88 346 ILE A O 1
#

Secondary structure (DSSP, 8-state):
-EEEEEEEHHHHHHHHHHSEEEEEGGGEEESTT--HHHHHHHHTTSPP-SSTTSEEEEEEE-SS----SSSEEEEEGGGEEEEEESSHHHHHHHHHHS-TTS-B---S-HHHHHHHHHHHHHHHHHHHHHHHHHHHH---S---HHHHHHHHH--TTHHHHHHHHHHH---TTSS---HHHHHHH----S---SSHHHHHHHHHHHHHHHHHTS--SSPPP-HHHHHHHHHHHTT---HHHHHHHHHH-TTTHHHHHHTB-TTT--BHHHHHHHHHHHHHHHHH-SS-----HHHHHHHHHSHHHHHHHHHHHHHHHTTTTTHHHHHHHHHHHHHHHHHHHHHTT-

Sequence (346 aa):
MEYLGLIYRNDLNIMYVKGYMKINLERIVRVDGVEGNQICELLKLVSPFQYTSEYLFIVFESLKPIRAKKGVESVDYVDVRAVIPLDKVAMEELKTSFNHNIRLVEPRWASEVEDFSQELFMENMRRGAICSLQMLNKLNKRILIDVFLEKWTNDENLIVRFVNFQYRKEKLDDGNSTIWQYLLMYERHEPYPDTCLGYFFDSVHVFANWHYKKVCLTMPDSGVLRVLNRLELFGADEWKGVISELEKDNNAQKYVQECIHQKSKLRQYIVMPIYFCLLDYFSRKKEWKGIPNELLFLEKKYKNEYKIAACLVGLRLGFDSIHELYYDYVKKNSEYKSNENLISEI

pLDDT: mean 88.68, std 10.48, range [39.34, 98.25]